Pro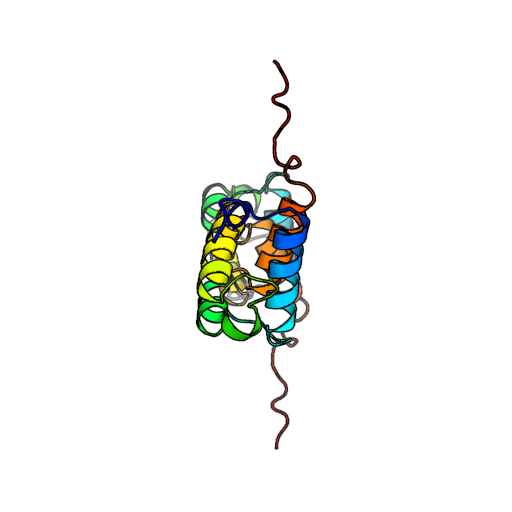tein AF-0000000073159168 (afdb_homodimer)

Organism: Anas platyrhynchos (NCBI:txid8839)

Solvent-accessible surface area (backbone atoms only — not comparable to full-atom values): 11157 Å² total; per-residue (Å²): 140,71,94,77,68,84,66,72,43,67,67,52,49,45,49,43,45,51,35,44,53,70,67,47,65,94,76,60,79,45,43,27,70,60,46,57,69,69,45,57,36,72,74,31,31,50,96,95,42,47,24,69,52,49,51,52,50,45,55,55,46,48,66,76,34,78,78,55,40,24,45,64,56,44,38,54,51,31,46,49,38,64,74,37,64,64,64,77,56,70,74,72,70,76,126,139,70,93,79,69,82,66,72,44,65,66,52,49,46,48,43,43,51,34,44,53,70,66,46,64,93,76,59,78,46,44,28,72,57,44,57,70,68,45,58,35,72,73,32,31,50,98,93,43,46,24,68,53,48,52,52,50,45,54,54,46,48,67,76,34,79,78,54,40,22,44,63,56,45,39,54,51,30,45,48,37,66,75,37,64,62,64,77,57,70,75,72,70,75,125

Structure (mmCIF, N/CA/C/O backbone):
data_AF-0000000073159168-model_v1
#
loop_
_entity.id
_entity.type
_entity.pdbx_description
1 polymer 'Nucleolar transcription factor 1'
#
loop_
_atom_site.group_PDB
_atom_site.id
_atom_site.type_symbol
_atom_site.label_atom_id
_atom_site.label_alt_id
_atom_site.label_comp_id
_atom_site.label_asym_id
_atom_site.label_entity_id
_atom_site.label_seq_id
_atom_site.pdbx_PDB_ins_code
_atom_site.Cartn_x
_atom_site.Cartn_y
_atom_site.Cartn_z
_atom_site.occupancy
_atom_site.B_iso_or_equiv
_atom_site.auth_seq_id
_atom_site.auth_comp_id
_atom_site.auth_asym_id
_atom_site.auth_atom_id
_atom_site.pdbx_PDB_model_num
ATOM 1 N N . ILE A 1 1 ? -4.707 -34.844 -21.938 1 34.5 1 ILE A N 1
ATOM 2 C CA . ILE A 1 1 ? -4.016 -33.75 -21.234 1 34.5 1 ILE A CA 1
ATOM 3 C C . ILE A 1 1 ? -5.035 -32.844 -20.547 1 34.5 1 ILE A C 1
ATOM 5 O O . ILE A 1 1 ? -5.809 -32.156 -21.203 1 34.5 1 ILE A O 1
ATOM 9 N N . SER A 1 2 ? -5.977 -33.469 -19.641 1 33.84 2 SER A N 1
ATOM 10 C CA . SER A 1 2 ? -7.312 -33.469 -19.062 1 33.84 2 SER A CA 1
ATOM 11 C C . SER A 1 2 ? -7.723 -32.094 -18.578 1 33.84 2 SER A C 1
ATOM 13 O O . SER A 1 2 ? -6.871 -31.219 -18.344 1 33.84 2 SER A O 1
ATOM 15 N N . ARG A 1 3 ? -8.914 -31.625 -18.547 1 37.31 3 ARG A N 1
ATOM 16 C CA . ARG A 1 3 ? -9.883 -30.594 -18.203 1 37.31 3 ARG A CA 1
ATOM 17 C C . ARG A 1 3 ? -9.617 -30.031 -16.812 1 37.31 3 ARG A C 1
ATOM 19 O O . ARG A 1 3 ? -10.469 -29.344 -16.234 1 37.31 3 ARG A O 1
ATOM 26 N N . CYS A 1 4 ? -8.828 -30.844 -15.977 1 40.66 4 CYS A N 1
ATOM 27 C CA . CYS A 1 4 ? -8.547 -30.812 -14.547 1 40.66 4 CYS A CA 1
ATOM 28 C C . CYS A 1 4 ? -7.949 -29.469 -14.133 1 40.66 4 CYS A C 1
ATOM 30 O O . CYS A 1 4 ? -7.59 -29.281 -12.969 1 40.66 4 CYS A O 1
ATOM 32 N N . ALA A 1 5 ? -7.078 -28.969 -14.953 1 45.91 5 ALA A N 1
ATOM 33 C CA . ALA A 1 5 ? -5.992 -28 -14.852 1 45.91 5 ALA A CA 1
ATOM 34 C C . ALA A 1 5 ? -6.445 -26.734 -14.109 1 45.91 5 ALA A C 1
ATOM 36 O O . ALA A 1 5 ? -5.703 -26.188 -13.289 1 45.91 5 ALA A O 1
ATOM 37 N N . ASP A 1 6 ? -7.41 -25.891 -14.859 1 54.41 6 ASP A N 1
ATOM 38 C CA . ASP A 1 6 ? -7.492 -24.438 -14.891 1 54.41 6 ASP A CA 1
ATOM 39 C C . ASP A 1 6 ? -7.922 -23.875 -13.539 1 54.41 6 ASP A C 1
ATOM 41 O O . ASP A 1 6 ? -8.078 -22.672 -13.375 1 54.41 6 ASP A O 1
ATOM 45 N N . ARG A 1 7 ? -8.625 -24.812 -12.789 1 69.44 7 ARG A N 1
ATOM 46 C CA . ARG A 1 7 ? -9.242 -24.172 -11.625 1 69.44 7 ARG A CA 1
ATOM 47 C C . ARG A 1 7 ? -8.25 -24.062 -10.477 1 69.44 7 ARG A C 1
ATOM 49 O O . ARG A 1 7 ? -7.875 -25.062 -9.867 1 69.44 7 ARG A O 1
ATOM 56 N N . TRP A 1 8 ? -7.598 -23.109 -10.469 1 88.38 8 TRP A N 1
ATOM 57 C CA . TRP A 1 8 ? -6.793 -22.797 -9.297 1 88.38 8 TRP A CA 1
ATOM 58 C C . TRP A 1 8 ? -7.586 -23.047 -8.016 1 88.38 8 TRP A C 1
ATOM 60 O O . TRP A 1 8 ? -8.68 -22.5 -7.848 1 88.38 8 TRP A O 1
ATOM 70 N N . SER A 1 9 ? -7.188 -24.203 -7.258 1 91.25 9 SER A N 1
ATOM 71 C CA . SER A 1 9 ? -7.805 -24.391 -5.953 1 91.25 9 SER A CA 1
ATOM 72 C C . SER A 1 9 ? -7.285 -23.375 -4.941 1 91.25 9 SER A C 1
ATOM 74 O O . SER A 1 9 ? -6.262 -22.734 -5.176 1 91.25 9 SER A O 1
ATOM 76 N N . GLN A 1 10 ? -8 -23.297 -3.893 1 92.75 10 GLN A N 1
ATOM 77 C CA . GLN A 1 10 ? -7.562 -22.391 -2.834 1 92.75 10 GLN A CA 1
ATOM 78 C C . GLN A 1 10 ? -6.133 -22.703 -2.4 1 92.75 10 GLN A C 1
ATOM 80 O O . GLN A 1 10 ? -5.332 -21.7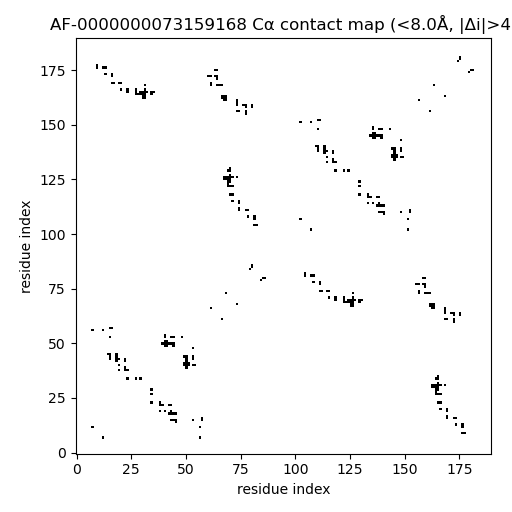97 -2.189 1 92.75 10 GLN A O 1
ATOM 85 N N . GLU A 1 11 ? -5.895 -23.984 -2.281 1 93.81 11 GLU A N 1
ATOM 86 C CA . GLU A 1 11 ? -4.562 -24.438 -1.879 1 93.81 11 GLU A CA 1
ATOM 87 C C . GLU A 1 11 ? -3.518 -24.062 -2.93 1 93.81 11 GLU A C 1
ATOM 89 O O . GLU A 1 11 ? -2.408 -23.656 -2.59 1 93.81 11 GLU A O 1
ATOM 94 N N . ASP A 1 12 ? -3.93 -24.188 -4.168 1 94.88 12 ASP A N 1
ATOM 95 C CA . ASP A 1 12 ? -3.01 -23.875 -5.258 1 94.88 12 ASP A CA 1
ATOM 96 C C . ASP A 1 12 ? -2.695 -22.375 -5.301 1 94.88 12 ASP A C 1
ATOM 98 O O . ASP A 1 12 ? -1.546 -21.984 -5.512 1 94.88 12 ASP A O 1
ATOM 102 N N . MET A 1 13 ? -3.785 -21.641 -5.043 1 95.19 13 MET A N 1
ATOM 103 C CA . MET A 1 13 ? -3.621 -20.203 -5.035 1 95.19 13 MET A CA 1
ATOM 104 C C . MET A 1 13 ? -2.691 -19.766 -3.908 1 95.19 13 MET A C 1
ATOM 106 O O . MET A 1 13 ? -1.817 -18.906 -4.113 1 95.19 13 MET A O 1
ATOM 110 N N . LEU A 1 14 ? -2.881 -20.375 -2.779 1 95.44 14 LEU A N 1
ATOM 111 C CA . LEU A 1 14 ? -2.047 -20.047 -1.627 1 95.44 14 LEU A CA 1
ATOM 112 C C . LEU A 1 14 ? -0.602 -20.469 -1.865 1 95.44 14 LEU A C 1
ATOM 114 O O . LEU A 1 14 ? 0.331 -19.766 -1.484 1 95.44 14 LEU A O 1
ATOM 118 N N . THR A 1 15 ? -0.481 -21.609 -2.492 1 95.94 15 THR A N 1
ATOM 119 C CA . THR A 1 15 ? 0.849 -22.125 -2.801 1 95.94 15 THR A CA 1
ATOM 120 C C . THR A 1 15 ? 1.58 -21.188 -3.76 1 95.94 15 THR A C 1
ATOM 122 O O . THR A 1 15 ? 2.773 -20.938 -3.594 1 95.94 15 THR A O 1
ATOM 125 N N . LEU A 1 16 ? 0.839 -20.672 -4.711 1 96.19 16 LEU A N 1
ATOM 126 C CA . LEU A 1 16 ? 1.396 -19.719 -5.672 1 96.19 16 LEU A CA 1
ATOM 127 C C . LEU A 1 16 ? 1.932 -18.484 -4.957 1 96.19 16 LEU A C 1
ATOM 129 O O . LEU A 1 16 ? 3.082 -18.094 -5.168 1 96.19 16 LEU A O 1
ATOM 133 N N . LEU A 1 17 ? 1.11 -17.922 -4.078 1 96.44 17 LEU A N 1
ATOM 134 C CA . LEU A 1 17 ? 1.472 -16.734 -3.326 1 96.44 17 LEU A CA 1
ATOM 135 C C . LEU A 1 17 ? 2.686 -16.984 -2.441 1 96.44 17 LEU A C 1
ATOM 137 O O . LEU A 1 17 ? 3.588 -16.156 -2.355 1 96.44 17 LEU A O 1
ATOM 141 N N . GLU A 1 18 ? 2.639 -18.141 -1.839 1 95.56 18 GLU A N 1
ATOM 142 C CA . GLU A 1 18 ? 3.75 -18.516 -0.972 1 95.56 18 GLU A CA 1
ATOM 143 C C . GLU A 1 18 ? 5.043 -18.656 -1.766 1 95.56 18 GLU A C 1
ATOM 145 O O . GLU A 1 18 ? 6.102 -18.203 -1.327 1 95.56 18 GLU A O 1
ATOM 150 N N . CYS A 1 19 ? 4.973 -19.25 -2.902 1 95.5 19 CYS A N 1
ATOM 151 C CA . CYS A 1 19 ? 6.133 -19.438 -3.766 1 95.5 19 CYS A CA 1
ATOM 152 C C . CYS A 1 19 ? 6.68 -18.094 -4.238 1 95.5 19 CYS A C 1
ATOM 154 O O . CYS A 1 19 ? 7.895 -17.891 -4.258 1 95.5 19 CYS A O 1
ATOM 156 N N . MET A 1 20 ? 5.777 -17.203 -4.605 1 95.75 20 MET A N 1
ATOM 157 C CA . MET A 1 20 ? 6.184 -15.875 -5.051 1 95.75 20 MET A CA 1
ATOM 158 C C . MET A 1 20 ? 6.926 -15.141 -3.943 1 95.75 20 MET A C 1
ATOM 160 O O . MET A 1 20 ? 7.988 -14.562 -4.184 1 95.75 20 MET A O 1
ATOM 164 N N . LYS A 1 21 ? 6.309 -15.211 -2.725 1 93.75 21 LYS A N 1
ATOM 165 C CA . LYS A 1 21 ? 6.895 -14.539 -1.566 1 93.75 21 LYS A CA 1
ATOM 166 C C . LYS A 1 21 ? 8.281 -15.094 -1.255 1 93.75 21 LYS A C 1
ATOM 168 O O . LYS A 1 21 ? 9.164 -14.352 -0.817 1 93.75 21 LYS A O 1
ATOM 173 N N . ASN A 1 22 ? 8.422 -16.344 -1.499 1 93.69 22 ASN A N 1
ATOM 174 C CA . ASN A 1 22 ? 9.688 -17 -1.211 1 93.69 22 ASN A CA 1
ATOM 175 C C . ASN A 1 22 ? 10.766 -16.609 -2.221 1 93.69 22 ASN A C 1
ATOM 177 O O . ASN A 1 22 ? 11.961 -16.734 -1.941 1 93.69 22 ASN A O 1
ATOM 181 N N . ASN A 1 23 ? 10.336 -16.156 -3.406 1 93.38 23 ASN A N 1
ATOM 182 C CA . ASN A 1 23 ? 11.266 -15.773 -4.469 1 93.38 23 ASN A CA 1
ATOM 183 C C . ASN A 1 23 ? 11.531 -14.273 -4.477 1 93.38 23 ASN A C 1
ATOM 185 O O . ASN A 1 23 ? 12.289 -13.773 -5.316 1 93.38 23 ASN A O 1
ATOM 189 N N . LEU A 1 24 ? 10.789 -13.523 -3.611 1 91.75 24 LEU A N 1
ATOM 190 C CA . LEU A 1 24 ? 10.992 -12.086 -3.484 1 91.75 24 LEU A CA 1
ATOM 191 C C . LEU A 1 24 ? 12.125 -11.781 -2.516 1 91.75 24 LEU A C 1
ATOM 193 O O . LEU A 1 24 ? 12.32 -12.5 -1.53 1 91.75 24 LEU A O 1
ATOM 197 N N . PRO A 1 25 ? 12.953 -10.773 -2.898 1 88.19 25 PRO A N 1
ATOM 198 C CA . PRO A 1 25 ? 14.016 -10.352 -1.979 1 88.19 25 PRO A CA 1
ATOM 199 C C . PRO A 1 25 ? 13.469 -9.781 -0.671 1 88.19 25 PRO A C 1
ATOM 201 O O . PRO A 1 25 ? 12.328 -9.328 -0.62 1 88.19 25 PRO A O 1
ATOM 204 N N . SER A 1 26 ? 14.055 -9.906 0.417 1 84.25 26 SER A N 1
ATOM 205 C CA . SER A 1 26 ? 13.641 -9.43 1.732 1 84.25 26 SER A CA 1
ATOM 206 C C . SER A 1 26 ? 13.375 -7.926 1.717 1 84.25 26 SER A C 1
ATOM 208 O O . SER A 1 26 ? 12.586 -7.422 2.516 1 84.25 26 SER A O 1
ATOM 210 N N . ASN A 1 27 ? 14.07 -7.34 0.823 1 84.38 27 ASN A N 1
ATOM 211 C CA . ASN A 1 27 ? 13.906 -5.891 0.764 1 84.38 27 ASN A CA 1
ATOM 212 C C . ASN A 1 27 ? 13.117 -5.465 -0.473 1 84.38 27 ASN A C 1
ATOM 214 O O . ASN A 1 27 ? 13.641 -4.738 -1.323 1 84.38 27 ASN A O 1
ATOM 218 N N . ASP A 1 28 ? 11.93 -6.035 -0.361 1 82.75 28 ASP A N 1
ATOM 219 C CA . ASP A 1 28 ? 11.086 -5.633 -1.479 1 82.75 28 ASP A CA 1
ATOM 220 C C . ASP A 1 28 ? 10.578 -4.203 -1.298 1 82.75 28 ASP A C 1
ATOM 222 O O . ASP A 1 28 ? 9.586 -3.977 -0.602 1 82.75 28 ASP A O 1
ATOM 226 N N . GLY A 1 29 ? 11.398 -3.27 -1.593 1 85.5 29 GLY A N 1
ATOM 227 C CA . GLY A 1 29 ? 11.016 -1.871 -1.47 1 85.5 29 GLY A CA 1
ATOM 228 C C . GLY A 1 29 ? 10.508 -1.274 -2.768 1 85.5 29 GLY A C 1
ATOM 229 O O . GLY A 1 29 ? 10.242 -0.072 -2.846 1 85.5 29 GLY A O 1
ATOM 230 N N . SER A 1 30 ? 10.391 -2.16 -3.746 1 92.06 30 SER A N 1
ATOM 231 C CA . SER A 1 30 ? 9.945 -1.651 -5.039 1 92.06 30 SER A CA 1
ATOM 232 C C . SER A 1 30 ? 8.453 -1.893 -5.242 1 92.06 30 SER A C 1
ATOM 234 O O . SER A 1 30 ? 7.812 -2.586 -4.449 1 92.06 30 SER A O 1
ATOM 236 N N . LYS A 1 31 ? 7.906 -1.231 -6.23 1 94.44 31 LYS A N 1
ATOM 237 C CA . LYS A 1 31 ? 6.496 -1.37 -6.582 1 94.44 31 LYS A CA 1
ATOM 238 C C . LYS A 1 31 ? 6.18 -2.793 -7.031 1 94.44 31 LYS A C 1
ATOM 240 O O . LYS A 1 31 ? 6.992 -3.434 -7.699 1 94.44 31 LYS A O 1
ATOM 245 N N . PHE A 1 32 ? 5.062 -3.234 -6.738 1 94.56 32 PHE A N 1
ATOM 246 C CA . PHE A 1 32 ? 4.652 -4.594 -7.078 1 94.56 32 PHE A CA 1
ATOM 247 C C . PHE A 1 32 ? 4.848 -4.859 -8.57 1 94.56 32 PHE A C 1
ATOM 249 O O . PHE A 1 32 ? 5.238 -5.961 -8.961 1 94.56 32 PHE A O 1
ATOM 256 N N . LYS A 1 33 ? 4.551 -3.814 -9.398 1 94 33 LYS A N 1
ATOM 257 C CA . LYS A 1 33 ? 4.684 -3.961 -10.844 1 94 33 LYS A CA 1
ATOM 258 C C . LYS A 1 33 ? 6.133 -4.227 -11.242 1 94 33 LYS A C 1
ATOM 260 O O . LYS A 1 33 ? 6.41 -5.098 -12.07 1 94 33 LYS A O 1
ATOM 265 N N . THR A 1 34 ? 7.004 -3.439 -10.594 1 94.31 34 THR A N 1
ATOM 266 C CA . THR A 1 34 ? 8.43 -3.58 -10.875 1 94.31 34 THR A CA 1
ATOM 267 C C . THR A 1 34 ? 8.945 -4.934 -10.391 1 94.31 34 THR A C 1
ATOM 269 O O . THR A 1 34 ? 9.68 -5.613 -11.102 1 94.31 34 THR A O 1
ATOM 272 N N . THR A 1 35 ? 8.586 -5.234 -9.188 1 94.31 35 THR A N 1
ATOM 273 C CA . THR A 1 35 ? 9.008 -6.492 -8.586 1 94.31 35 THR A CA 1
ATOM 274 C C . THR A 1 35 ? 8.461 -7.68 -9.375 1 94.31 35 THR A C 1
ATOM 276 O O . THR A 1 35 ? 9.156 -8.672 -9.57 1 94.31 35 THR A O 1
ATOM 279 N N . GLU A 1 36 ? 7.234 -7.594 -9.789 1 92.75 36 GLU A N 1
ATOM 280 C CA . GLU A 1 36 ? 6.586 -8.625 -10.594 1 92.75 36 GLU A CA 1
ATOM 281 C C . GLU A 1 36 ? 7.352 -8.883 -11.883 1 92.75 36 GLU A C 1
ATOM 283 O O . GLU A 1 36 ? 7.461 -10.031 -12.328 1 92.75 36 GLU A O 1
ATOM 288 N N . SER A 1 37 ? 7.906 -7.777 -12.43 1 92.44 37 SER A N 1
ATOM 289 C CA . SER A 1 37 ? 8.656 -7.891 -13.672 1 92.44 37 SER A CA 1
ATOM 290 C C . SER A 1 37 ? 10 -8.578 -13.445 1 92.44 37 SER A C 1
AT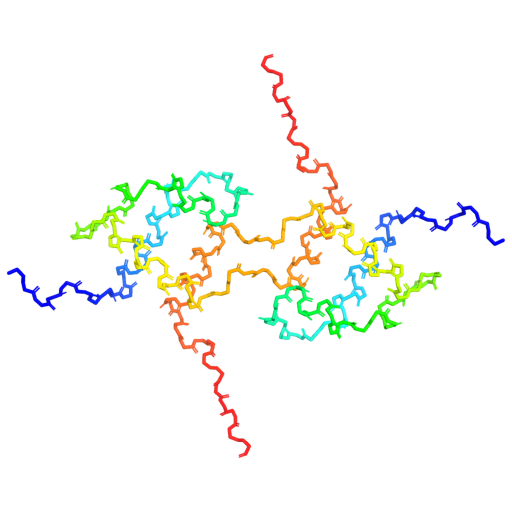OM 292 O O . SER A 1 37 ? 10.531 -9.227 -14.344 1 92.44 37 SER A O 1
ATOM 294 N N . HIS A 1 38 ? 10.516 -8.438 -12.344 1 92.06 38 HIS A N 1
ATOM 295 C CA . HIS A 1 38 ? 11.805 -9.008 -11.992 1 92.06 38 HIS A CA 1
ATOM 296 C C . HIS A 1 38 ? 11.648 -10.375 -11.328 1 92.06 38 HIS A C 1
ATOM 298 O O . HIS A 1 38 ? 12.633 -11.094 -11.125 1 92.06 38 HIS A O 1
ATOM 304 N N . LEU A 1 39 ? 10.406 -10.664 -11.008 1 92.69 39 LEU A N 1
ATOM 305 C CA . LEU A 1 39 ? 10.125 -11.93 -10.344 1 92.69 39 LEU A CA 1
ATOM 306 C C . LEU A 1 39 ? 10.398 -13.102 -11.281 1 92.69 39 LEU A C 1
ATOM 308 O O . LEU A 1 39 ? 10.07 -13.047 -12.469 1 92.69 39 LEU A O 1
ATOM 312 N N . ASP A 1 40 ? 11.172 -14.102 -10.789 1 94.69 40 ASP A N 1
ATOM 313 C CA . ASP A 1 40 ? 11.445 -15.305 -11.578 1 94.69 40 ASP A CA 1
ATOM 314 C C . ASP A 1 40 ? 10.258 -16.266 -11.539 1 94.69 40 ASP A C 1
ATOM 316 O O . ASP A 1 40 ? 10.18 -17.125 -10.664 1 94.69 40 ASP A O 1
ATOM 320 N N . TRP A 1 41 ? 9.43 -16.203 -12.531 1 95.44 41 TRP A N 1
ATOM 321 C CA . TRP A 1 41 ? 8.219 -17 -12.578 1 95.44 41 TRP A CA 1
ATOM 322 C C . TRP A 1 41 ? 8.555 -18.484 -12.789 1 95.44 41 TRP A C 1
ATOM 324 O O . TRP A 1 41 ? 7.773 -19.359 -12.414 1 95.44 41 TRP A O 1
ATOM 334 N N . GLU A 1 42 ? 9.641 -18.766 -13.391 1 95.25 42 GLU A N 1
ATOM 335 C CA . GLU A 1 42 ? 10.086 -20.141 -13.539 1 95.25 42 GLU A CA 1
ATOM 336 C C . GLU A 1 42 ? 10.352 -20.797 -12.188 1 95.25 42 GLU A C 1
ATOM 338 O O . GLU A 1 42 ? 10.094 -21.984 -12 1 95.25 42 GLU A O 1
ATOM 343 N N . LYS A 1 43 ? 10.812 -19.922 -11.203 1 95.69 43 LYS A N 1
ATOM 344 C CA . LYS A 1 43 ? 11.086 -20.391 -9.852 1 95.69 43 LYS A CA 1
ATOM 345 C C . LYS A 1 43 ? 9.805 -20.484 -9.031 1 95.69 43 LYS A C 1
ATOM 347 O O . LYS A 1 43 ? 9.711 -21.297 -8.102 1 95.69 43 LYS A O 1
ATOM 352 N N . VAL A 1 44 ? 8.898 -19.609 -9.461 1 95.5 44 VAL A N 1
ATOM 353 C CA . VAL A 1 44 ? 7.633 -19.562 -8.742 1 95.5 44 VAL A CA 1
ATOM 354 C C . VAL A 1 44 ? 6.719 -20.688 -9.219 1 95.5 44 VAL A C 1
ATOM 356 O O . VAL A 1 44 ? 5.812 -21.109 -8.5 1 95.5 44 VAL A O 1
ATOM 359 N N . ALA A 1 45 ? 7.062 -21.203 -10.43 1 94.31 45 ALA A N 1
ATOM 360 C CA . ALA A 1 45 ? 6.266 -22.297 -10.992 1 94.31 45 ALA A CA 1
ATOM 361 C C . ALA A 1 45 ? 6.27 -23.5 -10.07 1 94.31 45 ALA A C 1
ATOM 363 O O . ALA A 1 45 ? 7.312 -23.875 -9.531 1 94.31 45 ALA A O 1
ATOM 364 N N . PHE A 1 46 ? 5.133 -23.969 -9.75 1 93.25 46 PHE A N 1
ATOM 365 C CA . PHE A 1 46 ? 5 -25.125 -8.875 1 93.25 46 PHE A CA 1
ATOM 366 C C . PHE A 1 46 ? 3.967 -26.094 -9.422 1 93.25 46 PHE A C 1
ATOM 368 O O . PHE A 1 46 ? 3.082 -25.703 -10.188 1 93.25 46 PHE A O 1
ATOM 375 N N . LYS A 1 47 ? 4.102 -27.438 -8.977 1 90.5 47 LYS A N 1
ATOM 376 C CA . LYS A 1 47 ? 3.18 -28.484 -9.406 1 90.5 47 LYS A CA 1
ATOM 377 C C . LYS A 1 47 ? 3.207 -28.656 -10.922 1 90.5 47 LYS A C 1
ATOM 379 O O . LYS A 1 47 ? 4.273 -28.859 -11.508 1 90.5 47 LYS A O 1
ATOM 384 N N . ASP A 1 48 ? 1.953 -28.453 -11.602 1 89.75 48 ASP A N 1
ATOM 385 C CA . ASP A 1 48 ? 1.849 -28.562 -13.055 1 89.75 48 ASP A CA 1
ATOM 386 C C . ASP A 1 48 ? 1.616 -27.188 -13.688 1 89.75 48 ASP A C 1
ATOM 388 O O . ASP A 1 48 ? 1.239 -27.094 -14.859 1 89.75 48 ASP A O 1
ATOM 392 N N . PHE A 1 49 ? 1.913 -26.203 -12.844 1 92.31 49 PHE A N 1
ATOM 393 C CA . PHE A 1 49 ? 1.681 -24.844 -13.344 1 92.31 49 PHE A CA 1
ATOM 394 C C . PHE A 1 49 ? 2.982 -24.219 -13.828 1 92.31 49 PHE A C 1
ATOM 396 O O . PHE A 1 49 ? 4.008 -24.312 -13.148 1 92.31 49 PHE A O 1
ATOM 403 N N . SER A 1 50 ? 2.979 -23.625 -15.086 1 93.19 50 SER A N 1
ATOM 404 C CA . SER A 1 50 ? 4.152 -22.953 -15.633 1 93.19 50 SER A CA 1
ATOM 405 C C . SER A 1 50 ? 4.277 -21.531 -15.086 1 93.19 50 SER A C 1
ATOM 407 O O . SER A 1 50 ? 3.342 -21.016 -14.477 1 93.19 50 SER A O 1
ATOM 409 N N . GLY A 1 51 ? 5.402 -21 -15.273 1 94.5 51 GLY A N 1
ATOM 410 C CA . GLY A 1 51 ? 5.625 -19.625 -14.82 1 94.5 51 GLY A CA 1
ATOM 411 C C . GLY A 1 51 ? 4.629 -18.641 -15.398 1 94.5 51 GLY A C 1
ATOM 412 O O . GLY A 1 51 ? 4.156 -17.75 -14.703 1 94.5 51 GLY A O 1
ATOM 413 N N . GLU A 1 52 ? 4.34 -18.891 -16.641 1 94.75 52 GLU A N 1
ATOM 414 C CA . GLU A 1 52 ? 3.387 -18.016 -17.312 1 94.75 52 GLU A CA 1
ATOM 415 C C . GLU A 1 52 ? 2.002 -18.125 -16.672 1 94.75 52 GLU A C 1
ATOM 417 O O . GLU A 1 52 ? 1.33 -17.109 -16.469 1 94.75 52 GLU A O 1
ATOM 422 N N . MET A 1 53 ? 1.639 -19.234 -16.297 1 93.62 53 MET A N 1
ATOM 423 C CA . MET A 1 53 ? 0.335 -19.469 -15.68 1 93.62 53 MET A CA 1
ATOM 424 C C . MET A 1 53 ? 0.263 -18.859 -14.289 1 93.62 53 MET A C 1
ATOM 426 O O . MET A 1 53 ? -0.755 -18.281 -13.914 1 93.62 53 MET A O 1
ATOM 430 N N . CYS A 1 54 ? 1.385 -19.047 -13.617 1 95.12 54 CYS A N 1
ATOM 431 C CA . CYS A 1 54 ? 1.457 -18.469 -12.281 1 95.12 54 CYS A CA 1
ATOM 432 C C . CYS A 1 54 ? 1.342 -16.953 -12.336 1 95.12 54 CYS A C 1
ATOM 434 O O . CYS A 1 54 ? 0.634 -16.344 -11.531 1 95.12 54 CYS A O 1
ATOM 436 N N . LYS A 1 55 ? 2.004 -16.422 -13.32 1 95 55 LYS A N 1
ATOM 437 C CA . LYS A 1 55 ? 1.949 -14.977 -13.523 1 95 55 LYS A CA 1
ATOM 438 C C . LYS A 1 55 ? 0.523 -14.516 -13.812 1 95 55 LYS A C 1
ATOM 440 O O . LYS A 1 55 ? 0.058 -13.523 -13.242 1 95 55 LYS A O 1
ATOM 445 N N . MET A 1 56 ? -0.147 -15.172 -14.648 1 94.5 56 MET A N 1
ATOM 446 C CA . MET A 1 56 ? -1.517 -14.828 -15.016 1 94.5 56 MET A CA 1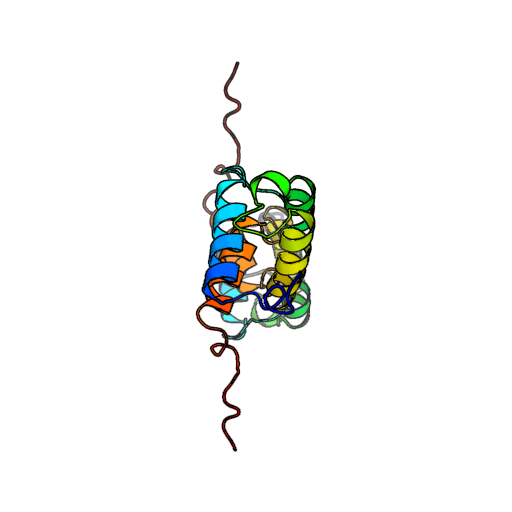
ATOM 447 C C . MET A 1 56 ? -2.457 -14.969 -13.828 1 94.5 56 MET A C 1
ATOM 449 O O . MET A 1 56 ? -3.32 -14.117 -13.609 1 94.5 56 MET A O 1
ATOM 453 N N . LYS A 1 57 ? -2.227 -16.031 -13.117 1 94.44 57 LYS A N 1
ATOM 454 C CA . LYS A 1 57 ? -3.08 -16.266 -11.953 1 94.44 57 LYS A CA 1
ATOM 455 C C . LYS A 1 57 ? -2.877 -15.18 -10.898 1 94.44 57 LYS A C 1
ATOM 457 O O . LYS A 1 57 ? -3.84 -14.719 -10.281 1 94.44 57 LYS A O 1
ATOM 462 N N . TRP A 1 58 ? -1.647 -14.805 -10.789 1 95.19 58 TRP A N 1
ATOM 463 C CA . TRP A 1 58 ? -1.319 -13.742 -9.852 1 95.19 58 TRP A CA 1
ATOM 464 C C . TRP A 1 58 ? -1.999 -12.43 -10.25 1 95.19 58 TRP A C 1
ATOM 466 O O . TRP A 1 58 ? -2.588 -11.75 -9.406 1 95.19 58 TRP A O 1
ATOM 476 N N . MET A 1 59 ? -1.943 -12.125 -11.492 1 94.69 59 MET A N 1
ATOM 477 C CA . MET A 1 59 ? -2.578 -10.906 -11.992 1 94.69 59 MET A CA 1
ATOM 478 C C . MET A 1 59 ? -4.074 -10.914 -11.695 1 94.69 59 MET A C 1
ATOM 480 O O . MET A 1 59 ? -4.641 -9.883 -11.328 1 94.69 59 MET A O 1
ATOM 484 N N . GLU A 1 60 ? -4.625 -12.07 -11.773 1 94.25 60 GLU A N 1
ATOM 485 C CA . GLU A 1 60 ? -6.051 -12.211 -11.492 1 94.25 60 GLU A CA 1
ATOM 486 C C . GLU A 1 60 ? -6.344 -12.016 -10.008 1 94.25 60 GLU A C 1
ATOM 488 O O . GLU A 1 60 ? -7.277 -11.297 -9.641 1 94.25 60 GLU A O 1
ATOM 493 N N . ILE A 1 61 ? -5.559 -12.633 -9.234 1 93.88 61 ILE A N 1
ATOM 494 C CA . ILE A 1 61 ? -5.754 -12.555 -7.793 1 93.88 61 ILE A CA 1
ATOM 495 C C . ILE A 1 61 ? -5.469 -11.141 -7.309 1 93.88 61 ILE A C 1
ATOM 497 O O . ILE A 1 61 ? -6.184 -10.609 -6.457 1 93.88 61 ILE A O 1
ATOM 501 N N . SER A 1 62 ? -4.391 -10.578 -7.875 1 93.62 62 SER A N 1
ATOM 502 C CA . SER A 1 62 ? -3.977 -9.227 -7.5 1 93.62 62 SER A CA 1
ATOM 503 C C . SER A 1 62 ? -5.035 -8.195 -7.875 1 93.62 62 SER A C 1
ATOM 505 O O . SER A 1 62 ? -5.117 -7.129 -7.262 1 93.62 62 SER A O 1
ATOM 507 N N . ASN A 1 63 ? -5.863 -8.531 -8.867 1 91.75 63 ASN A N 1
ATOM 508 C CA . ASN A 1 63 ? -6.93 -7.629 -9.289 1 91.75 63 ASN A CA 1
ATOM 509 C C . ASN A 1 63 ? -8.07 -7.59 -8.281 1 91.75 63 ASN A C 1
ATOM 511 O O . ASN A 1 63 ? -8.844 -6.637 -8.25 1 91.75 63 ASN A O 1
ATOM 515 N N . GLU A 1 64 ? -8.156 -8.664 -7.516 1 91.44 64 GLU A N 1
ATOM 516 C CA . GLU A 1 64 ? -9.203 -8.758 -6.508 1 91.44 64 GLU A CA 1
ATOM 517 C C . GLU A 1 64 ? -8.82 -7.996 -5.242 1 91.44 64 GLU A C 1
ATOM 519 O O . GLU A 1 64 ? -9.688 -7.633 -4.441 1 91.44 64 GLU A O 1
ATOM 524 N N . VAL A 1 65 ? -7.562 -7.758 -5.09 1 92.62 65 VAL A N 1
ATOM 525 C CA . VAL A 1 65 ? -7.059 -7.016 -3.936 1 92.62 65 VAL A CA 1
ATOM 526 C C . VAL A 1 65 ? -6.602 -5.625 -4.375 1 92.62 65 VAL A C 1
ATOM 528 O O . VAL A 1 65 ? -6.426 -5.371 -5.566 1 92.62 65 VAL A O 1
ATOM 531 N N . ARG A 1 66 ? -6.652 -4.707 -3.436 1 92.19 66 ARG A N 1
ATOM 532 C CA . ARG A 1 66 ? -6.297 -3.332 -3.779 1 92.19 66 ARG A CA 1
ATOM 533 C C . ARG A 1 66 ? -4.797 -3.195 -4.016 1 92.19 66 ARG A C 1
ATOM 535 O O . ARG A 1 66 ? -3.992 -3.658 -3.207 1 92.19 66 ARG A O 1
ATOM 542 N N . LYS A 1 67 ? -4.355 -2.596 -5.129 1 94.19 67 LYS A N 1
ATOM 543 C CA . LYS A 1 67 ? -2.965 -2.402 -5.527 1 94.19 67 LYS A CA 1
ATOM 544 C C . LYS A 1 67 ? -2.486 -0.995 -5.18 1 94.19 67 LYS A C 1
ATOM 546 O O . LYS A 1 67 ? -1.597 -0.456 -5.844 1 94.19 67 LYS A O 1
ATOM 551 N N . PHE A 1 68 ? -3.17 -0.28 -4.336 1 93.5 68 PHE A N 1
ATOM 552 C CA . PHE A 1 68 ? -2.811 1.047 -3.85 1 93.5 68 PHE A CA 1
ATOM 553 C C . PHE A 1 68 ? -2.938 1.119 -2.334 1 93.5 68 PHE A C 1
ATOM 555 O O . PHE A 1 68 ? -3.543 0.243 -1.714 1 93.5 68 PHE A O 1
ATOM 562 N N . ARG A 1 69 ? -2.293 2.018 -1.858 1 94.12 69 ARG A N 1
ATOM 563 C CA . ARG A 1 69 ? -2.387 2.232 -0.418 1 94.12 69 ARG A CA 1
ATOM 564 C C . ARG A 1 69 ? -3.488 3.232 -0.083 1 94.12 69 ARG A C 1
ATOM 566 O O . ARG A 1 69 ? -3.82 4.094 -0.898 1 94.12 69 ARG A O 1
ATOM 573 N N . THR A 1 70 ? -4.156 3.016 1.022 1 94.56 70 THR A N 1
ATOM 574 C CA . THR A 1 70 ? -5.168 3.957 1.488 1 94.56 70 THR A CA 1
ATOM 575 C C . THR A 1 70 ? -4.52 5.145 2.195 1 94.56 70 THR A C 1
ATOM 577 O O . THR A 1 70 ? -3.355 5.074 2.594 1 94.56 70 THR A O 1
ATOM 580 N N . LEU A 1 71 ? -5.266 6.254 2.256 1 94.56 71 LEU A N 1
ATOM 581 C CA . LEU A 1 71 ? -4.734 7.438 2.928 1 94.56 71 LEU A CA 1
ATOM 582 C C . LEU A 1 71 ? -4.324 7.109 4.359 1 94.56 71 LEU A C 1
ATOM 584 O O . LEU A 1 71 ? -3.281 7.562 4.832 1 94.56 71 LEU A O 1
ATOM 588 N N . THR A 1 72 ? -5.094 6.258 5.031 1 94.69 72 THR A N 1
ATOM 589 C CA . THR A 1 72 ? -4.824 5.844 6.402 1 94.69 72 THR A CA 1
ATOM 590 C C . THR A 1 72 ? -3.488 5.113 6.496 1 94.69 72 THR A C 1
ATOM 592 O O . THR A 1 72 ? -2.697 5.367 7.406 1 94.69 72 THR A O 1
ATOM 595 N N . GLU A 1 73 ? -3.242 4.254 5.594 1 94.44 73 GLU A N 1
ATOM 596 C CA . GLU A 1 73 ? -1.989 3.506 5.559 1 94.44 73 GLU A CA 1
ATOM 597 C C . GLU A 1 73 ? -0.804 4.434 5.301 1 94.44 73 GLU A C 1
ATOM 599 O O . GLU A 1 73 ? 0.258 4.273 5.906 1 94.44 73 GLU A O 1
ATOM 604 N N . LEU A 1 74 ? -1.038 5.312 4.324 1 94.94 74 LEU A N 1
ATOM 605 C CA . LEU A 1 74 ? -0.002 6.285 4.008 1 94.94 74 LEU A CA 1
ATOM 606 C C . LEU A 1 74 ? 0.369 7.105 5.238 1 94.94 74 LEU A C 1
ATOM 608 O O . LEU A 1 74 ? 1.551 7.348 5.496 1 94.94 74 LEU A O 1
ATOM 612 N N . ILE A 1 75 ? -0.641 7.562 5.984 1 95.5 75 ILE A N 1
ATOM 613 C CA . ILE A 1 75 ? -0.442 8.359 7.191 1 95.5 75 ILE A CA 1
ATOM 614 C C . ILE A 1 75 ? 0.375 7.562 8.203 1 95.5 75 ILE A C 1
ATOM 616 O O . ILE A 1 75 ? 1.28 8.102 8.844 1 95.5 75 ILE A O 1
ATOM 620 N N . MET A 1 76 ? 0.073 6.242 8.328 1 93.69 76 MET A N 1
ATOM 621 C CA . MET A 1 76 ? 0.794 5.387 9.266 1 93.69 76 MET A CA 1
ATOM 622 C C . MET A 1 76 ? 2.273 5.309 8.906 1 93.69 76 MET A C 1
ATOM 624 O O . MET A 1 76 ? 3.137 5.406 9.781 1 93.69 76 MET A O 1
ATOM 628 N N . ASP A 1 77 ? 2.539 5.141 7.652 1 94.31 77 ASP A N 1
ATOM 629 C CA . ASP A 1 77 ? 3.918 5.078 7.18 1 94.31 77 ASP A CA 1
ATOM 630 C C . ASP A 1 77 ? 4.617 6.426 7.34 1 94.31 77 ASP A C 1
ATOM 632 O O . ASP A 1 77 ? 5.793 6.48 7.699 1 94.31 77 ASP A O 1
ATOM 636 N N . ALA A 1 78 ? 3.879 7.496 6.984 1 95 78 ALA A N 1
ATOM 637 C CA . ALA A 1 78 ? 4.414 8.844 7.113 1 95 78 ALA A CA 1
ATOM 638 C C . ALA A 1 78 ? 4.773 9.156 8.562 1 95 78 ALA A C 1
ATOM 640 O O . ALA A 1 78 ? 5.828 9.734 8.844 1 95 78 ALA A O 1
ATOM 641 N N . GLU A 1 79 ? 3.887 8.766 9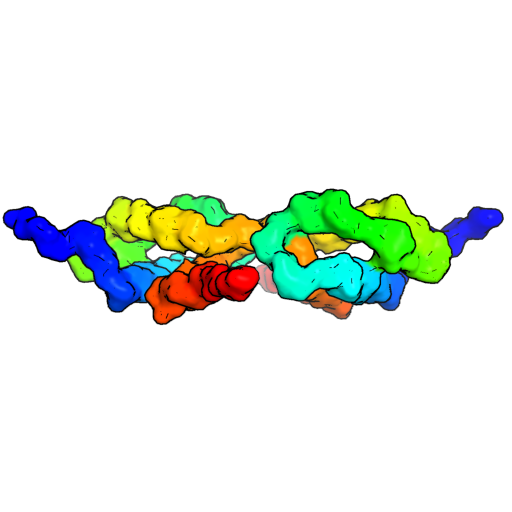.453 1 95.12 79 GLU A N 1
ATOM 642 C CA . GLU A 1 79 ? 4.141 8.953 10.883 1 95.12 79 GLU A CA 1
ATOM 643 C C . GLU A 1 79 ? 5.441 8.281 11.305 1 95.12 79 GLU A C 1
ATOM 645 O O . GLU A 1 79 ? 6.234 8.859 12.047 1 95.12 79 GLU A O 1
ATOM 650 N N . GLU A 1 80 ? 5.57 7.074 10.852 1 93.62 80 GLU A N 1
ATOM 651 C CA . GLU A 1 80 ? 6.785 6.332 11.172 1 93.62 80 GLU A CA 1
ATOM 652 C C . GLU A 1 80 ? 8.023 7.027 10.609 1 93.62 80 GLU A C 1
ATOM 654 O O . GLU A 1 80 ? 9.062 7.094 11.266 1 93.62 80 GLU A O 1
ATOM 659 N N . HIS A 1 81 ? 7.832 7.496 9.438 1 91.94 81 HIS A N 1
ATOM 660 C CA . HIS A 1 81 ? 8.922 8.203 8.781 1 91.94 81 HIS A CA 1
ATOM 661 C C . HIS A 1 81 ? 9.305 9.461 9.555 1 91.94 81 HIS A C 1
ATOM 663 O O . HIS A 1 81 ? 10.492 9.773 9.703 1 91.94 81 HIS A O 1
ATOM 669 N N . VAL A 1 82 ? 8.273 10.242 10 1 93.38 82 VAL A N 1
ATOM 670 C CA . VAL A 1 82 ? 8.492 11.484 10.742 1 93.38 82 VAL A CA 1
ATOM 671 C C . VAL A 1 82 ? 9.125 11.172 12.094 1 93.38 82 VAL A C 1
ATOM 673 O O . VAL A 1 82 ? 10.016 11.898 12.555 1 93.38 82 VAL A O 1
ATOM 676 N N . LYS A 1 83 ? 8.68 10.047 12.656 1 93.38 83 LYS A N 1
ATOM 677 C CA . LYS A 1 83 ? 9.219 9.648 13.953 1 93.38 83 LYS A CA 1
ATOM 678 C C . LYS A 1 83 ? 10.648 9.133 13.82 1 93.38 83 LYS A C 1
ATOM 680 O O . LYS A 1 83 ? 11.469 9.32 14.719 1 93.38 83 LYS A O 1
ATOM 685 N N . ASN A 1 84 ? 10.742 8.453 12.727 1 88.25 84 ASN A N 1
ATOM 686 C CA . ASN A 1 84 ? 12.055 7.871 12.477 1 88.25 84 ASN A CA 1
ATOM 687 C C . ASN A 1 84 ? 12.633 8.336 11.141 1 88.25 84 ASN A C 1
ATOM 689 O O . ASN A 1 84 ? 12.711 7.562 10.188 1 88.25 84 ASN A O 1
ATOM 693 N N . PRO A 1 85 ? 12.805 9.57 11.055 1 75.75 85 PRO A N 1
ATOM 694 C CA . PRO A 1 85 ? 13.312 10.039 9.766 1 75.75 85 PRO A CA 1
ATOM 695 C C . PRO A 1 85 ? 14.594 9.32 9.328 1 75.75 85 PRO A C 1
ATOM 697 O O . PRO A 1 85 ? 14.875 9.219 8.133 1 75.75 85 PRO A O 1
ATOM 700 N N . TYR A 1 86 ? 15.398 8.867 10.148 1 70.19 86 TYR A N 1
ATOM 701 C CA . TYR A 1 86 ? 16.688 8.258 9.828 1 70.19 86 TYR A CA 1
ATOM 702 C C . TYR A 1 86 ? 16.531 6.762 9.57 1 70.19 86 TYR A C 1
ATOM 704 O O . TYR A 1 86 ? 17.5 6.082 9.219 1 70.19 86 TYR A O 1
ATOM 712 N N . LYS A 1 87 ? 15.516 6.273 9.797 1 55.31 87 LYS A N 1
ATOM 713 C CA . LYS A 1 87 ? 15.477 4.836 9.555 1 55.31 87 LYS A CA 1
ATOM 714 C C . LYS A 1 87 ? 15.891 4.508 8.125 1 55.31 87 LYS A C 1
ATOM 716 O O . LYS A 1 87 ? 16.531 3.482 7.875 1 55.31 87 LYS A O 1
ATOM 721 N N . GLY A 1 88 ? 15.266 4.93 7.121 1 48.91 88 GLY A N 1
ATOM 722 C CA . GLY A 1 88 ? 15.68 4.48 5.801 1 48.91 88 GLY A CA 1
ATOM 723 C C . GLY A 1 88 ? 17.078 4.926 5.434 1 48.91 88 GLY A C 1
ATOM 724 O O . GLY A 1 88 ? 17.469 4.863 4.266 1 48.91 88 GLY A O 1
ATOM 725 N N . LYS A 1 89 ? 17.516 5.941 6.137 1 45.94 89 LYS A N 1
ATOM 726 C CA . LYS A 1 89 ? 18.844 6.164 5.59 1 45.94 89 LYS A CA 1
ATOM 727 C C . LYS A 1 89 ? 19.70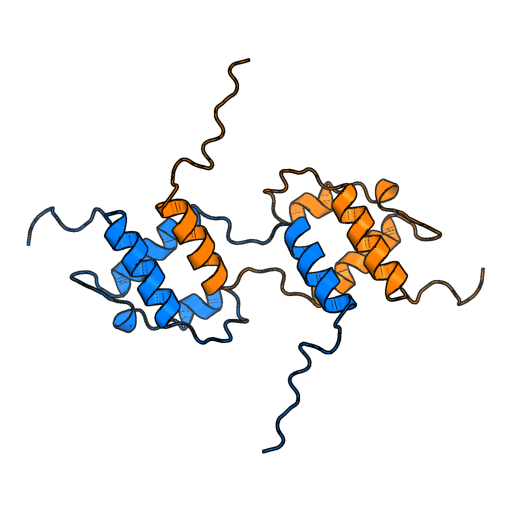3 4.91 5.707 1 45.94 89 LYS A C 1
ATOM 729 O O . LYS A 1 89 ? 19.891 4.375 6.805 1 45.94 89 LYS A O 1
ATOM 734 N N . LYS A 1 90 ? 19.656 4.047 4.844 1 41.91 90 LYS A N 1
ATOM 735 C CA . LYS A 1 90 ? 20.641 2.992 4.66 1 41.91 90 LYS A CA 1
ATOM 736 C C . LYS A 1 90 ? 22.047 3.477 5.043 1 41.91 90 LYS A C 1
ATOM 738 O O . LYS A 1 90 ? 22.5 4.516 4.559 1 41.91 90 LYS A O 1
ATOM 743 N N . LEU A 1 91 ? 22.609 3.352 6.262 1 39.62 91 LEU A N 1
ATOM 744 C CA . LEU A 1 91 ? 24.031 3.34 6.547 1 39.62 91 LEU A CA 1
ATOM 745 C C . LEU A 1 91 ? 24.812 2.682 5.41 1 39.62 91 LEU A C 1
ATOM 747 O O . LEU A 1 91 ? 24.531 1.536 5.047 1 39.62 91 LEU A O 1
ATOM 751 N N . LYS A 1 92 ? 25.125 3.338 4.426 1 36.66 92 LYS A N 1
ATOM 752 C CA . LYS A 1 92 ? 26.172 2.848 3.533 1 36.66 92 LYS A CA 1
ATOM 753 C C . LYS A 1 92 ? 27.266 2.107 4.312 1 36.66 92 LYS A C 1
ATOM 755 O O . LYS A 1 92 ? 27.859 2.658 5.242 1 36.66 92 LYS A O 1
ATOM 760 N N . VAL A 1 93 ? 27.047 0.863 4.621 1 37.5 93 VAL A N 1
ATOM 761 C CA . VAL A 1 93 ? 28.219 0.07 4.969 1 37.5 93 VAL A CA 1
ATOM 762 C C . VAL A 1 93 ? 29.375 0.444 4.055 1 37.5 93 VAL A C 1
ATOM 764 O O . VAL A 1 93 ? 29.266 0.369 2.828 1 37.5 93 VAL A O 1
ATOM 767 N N . LYS A 1 94 ? 30.203 1.345 4.488 1 37 94 LYS A N 1
ATOM 768 C CA . LYS A 1 94 ? 31.5 1.4 3.834 1 37 94 LYS A CA 1
ATOM 769 C C . LYS A 1 94 ? 32.031 -0.001 3.545 1 37 94 LYS A C 1
ATOM 771 O O . LYS A 1 94 ? 32.156 -0.824 4.453 1 37 94 LYS A O 1
ATOM 776 N N . PRO A 1 95 ? 31.844 -0.395 2.236 1 25.31 95 PRO A N 1
ATOM 777 C CA . PRO A 1 95 ? 32.844 -1.447 2 1 25.31 95 PRO A CA 1
ATOM 778 C C . PRO A 1 95 ? 34.25 -1.042 2.438 1 25.31 95 PRO A C 1
ATOM 780 O O . PRO A 1 95 ? 34.594 0.14 2.389 1 25.31 95 PRO A O 1
ATOM 783 N N . ILE B 1 1 ? 4.41 39.438 10.898 1 34.72 1 ILE B N 1
ATOM 784 C CA . ILE B 1 1 ? 3.762 38.188 10.531 1 34.72 1 ILE B CA 1
ATOM 785 C C . ILE B 1 1 ? 4.82 37.125 10.312 1 34.72 1 ILE B C 1
ATOM 787 O O . ILE B 1 1 ? 5.578 37.188 9.336 1 34.72 1 ILE B O 1
ATOM 791 N N . SER B 1 2 ? 5.82 36.906 11.32 1 34.31 2 SER B N 1
ATOM 792 C CA . SER B 1 2 ? 7.18 36.469 11.641 1 34.31 2 SER B CA 1
ATOM 793 C C . SER B 1 2 ? 7.547 35.188 10.898 1 34.31 2 SER B C 1
ATOM 795 O O . SER B 1 2 ? 6.668 34.438 10.492 1 34.31 2 SER B O 1
ATOM 797 N N . ARG B 1 3 ? 8.688 34.906 10.469 1 37.69 3 ARG B N 1
ATOM 798 C CA . ARG B 1 3 ? 9.594 33.938 9.828 1 37.69 3 ARG B CA 1
ATOM 799 C C . ARG B 1 3 ? 9.398 32.531 10.383 1 37.69 3 ARG B C 1
ATOM 801 O O . ARG B 1 3 ? 10.242 31.656 10.18 1 37.69 3 ARG B O 1
ATOM 808 N N . CYS B 1 4 ? 8.727 32.469 11.617 1 40.41 4 CYS B N 1
ATOM 809 C CA . CYS B 1 4 ? 8.531 31.406 12.594 1 40.41 4 CYS B CA 1
ATOM 810 C C . CYS B 1 4 ? 7.938 30.156 11.938 1 40.41 4 CYS B C 1
ATOM 812 O O . CYS B 1 4 ? 7.664 29.172 12.617 1 40.41 4 CYS B O 1
ATOM 814 N N . ALA B 1 5 ? 6.953 30.391 11.102 1 45.5 5 ALA B N 1
ATOM 815 C CA . ALA B 1 5 ? 5.836 29.594 10.586 1 45.5 5 ALA B CA 1
ATOM 816 C C . ALA B 1 5 ? 6.305 28.219 10.109 1 45.5 5 ALA B C 1
ATOM 818 O O . ALA B 1 5 ? 5.625 27.219 10.336 1 45.5 5 ALA B O 1
ATOM 819 N N . ASP B 1 6 ? 7.148 28.203 8.898 1 53.88 6 ASP B N 1
ATOM 820 C CA . ASP B 1 6 ? 7.121 27.25 7.801 1 53.88 6 ASP B CA 1
ATOM 821 C C . ASP B 1 6 ? 7.621 25.875 8.25 1 53.88 6 ASP B C 1
ATOM 823 O O . ASP B 1 6 ? 7.75 24.953 7.438 1 53.88 6 ASP B O 1
ATOM 827 N N . ARG B 1 7 ? 8.438 25.969 9.359 1 68.69 7 ARG B N 1
ATOM 828 C CA . ARG B 1 7 ? 9.117 24.688 9.602 1 68.69 7 ARG B CA 1
ATOM 829 C C . ARG B 1 7 ? 8.219 23.719 10.352 1 68.69 7 ARG B C 1
ATOM 831 O O . ARG B 1 7 ? 7.922 23.922 11.531 1 68.69 7 ARG B O 1
ATOM 838 N N . TRP B 1 8 ? 7.531 23.094 9.719 1 88.31 8 TRP B N 1
ATOM 839 C CA . TRP B 1 8 ? 6.816 21.969 10.328 1 88.31 8 TRP B CA 1
ATOM 840 C C . TRP B 1 8 ? 7.723 21.203 11.281 1 88.31 8 TRP B C 1
ATOM 842 O O . TRP B 1 8 ? 8.805 20.75 10.891 1 88.31 8 TRP B O 1
ATOM 852 N N . SER B 1 9 ? 7.438 21.375 12.68 1 91.12 9 SER B N 1
ATOM 853 C CA . SER B 1 9 ? 8.18 20.547 13.625 1 91.12 9 SER B CA 1
ATOM 854 C C . SER B 1 9 ? 7.707 19.094 13.57 1 91.12 9 SER B C 1
ATOM 856 O O . SER B 1 9 ? 6.645 18.812 13.023 1 91.12 9 SER B O 1
ATOM 858 N N . GLN B 1 10 ? 8.492 18.312 14.133 1 92.75 10 GLN B N 1
ATOM 859 C CA . GLN B 1 10 ? 8.117 16.906 14.188 1 92.75 10 GLN B CA 1
ATOM 860 C C . GLN B 1 10 ? 6.738 16.719 14.82 1 92.75 10 GLN B C 1
ATOM 862 O O . GLN B 1 10 ? 5.926 15.93 14.344 1 92.75 10 GLN B O 1
ATOM 867 N N . GLU B 1 11 ? 6.551 17.484 15.891 1 93.75 11 GLU B N 1
ATOM 868 C CA . GLU B 1 11 ? 5.273 17.422 16.594 1 93.75 11 GLU B CA 1
ATOM 869 C C . GLU B 1 11 ? 4.137 17.922 15.719 1 93.75 11 GLU B C 1
ATOM 871 O O . GLU B 1 11 ? 3.043 17.359 15.719 1 93.75 11 GLU B O 1
ATOM 876 N N . ASP B 1 12 ? 4.449 18.953 14.953 1 94.88 12 ASP B N 1
ATOM 877 C CA . ASP B 1 12 ? 3.434 19.531 14.078 1 94.88 12 ASP B CA 1
ATOM 878 C C . ASP B 1 12 ? 3.066 18.562 12.953 1 94.88 12 ASP B C 1
ATOM 880 O O . ASP B 1 12 ? 1.89 18.422 12.617 1 94.88 12 ASP B O 1
ATOM 884 N N . MET B 1 13 ? 4.133 17.906 12.492 1 95.25 13 MET B N 1
ATOM 885 C CA . MET B 1 13 ? 3.922 16.938 11.422 1 95.25 13 MET B CA 1
ATOM 886 C C . MET B 1 13 ? 3.072 15.766 11.906 1 95.25 13 MET B C 1
ATOM 888 O O . MET B 1 13 ? 2.156 15.328 11.211 1 95.25 13 MET B O 1
ATOM 892 N N . LEU B 1 14 ? 3.393 15.328 13.094 1 95.44 14 LEU B N 1
ATOM 893 C CA . LEU B 1 14 ? 2.645 14.219 13.672 1 95.44 14 LEU B CA 1
ATOM 894 C C . LEU B 1 14 ? 1.2 14.625 13.953 1 95.44 14 LEU B C 1
ATOM 896 O O . LEU B 1 14 ? 0.279 13.828 13.742 1 95.44 14 LEU B O 1
ATOM 900 N N . THR B 1 15 ? 1.067 15.844 14.406 1 95.94 15 THR B N 1
ATOM 901 C CA . THR B 1 15 ? -0.267 16.359 14.695 1 95.94 15 THR B CA 1
ATOM 902 C C . THR B 1 15 ? -1.104 16.438 13.422 1 95.94 15 THR B C 1
ATOM 904 O O . THR B 1 15 ? -2.287 16.078 13.43 1 95.94 15 THR B O 1
ATOM 907 N N . LEU B 1 16 ? -0.465 16.844 12.344 1 96.12 16 LEU B N 1
ATO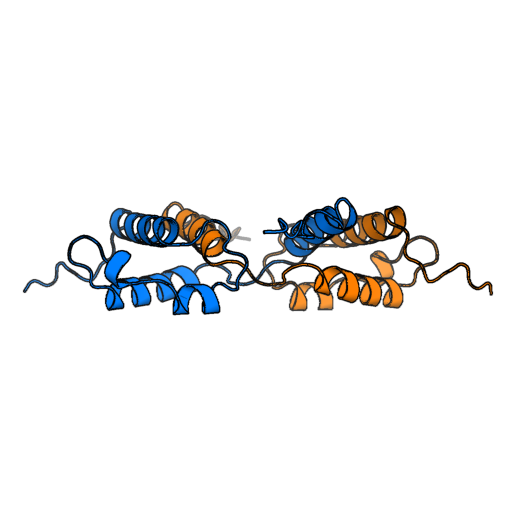M 908 C CA . LEU B 1 16 ? -1.129 16.906 11.047 1 96.12 16 LEU B CA 1
ATOM 909 C C . LEU B 1 16 ? -1.645 15.531 10.633 1 96.12 16 LEU B C 1
ATOM 911 O O . LEU B 1 16 ? -2.82 15.383 10.289 1 96.12 16 LEU B O 1
ATOM 915 N N . LEU B 1 17 ? -0.778 14.547 10.727 1 96.44 17 LEU B N 1
ATOM 916 C CA . LEU B 1 17 ? -1.114 13.172 10.359 1 96.44 17 LEU B CA 1
ATOM 917 C C . LEU B 1 17 ? -2.242 12.633 11.227 1 96.44 17 LEU B C 1
ATOM 919 O O . LEU B 1 17 ? -3.16 11.977 10.727 1 96.44 17 LEU B O 1
ATOM 923 N N . GLU B 1 18 ? -2.104 12.93 12.484 1 95.56 18 GLU B N 1
ATOM 924 C CA . GLU B 1 18 ? -3.127 12.484 13.43 1 95.56 18 GLU B CA 1
ATOM 925 C C . GLU B 1 18 ? -4.477 13.133 13.117 1 95.56 18 GLU B C 1
ATOM 927 O O . GLU B 1 18 ? -5.508 12.461 13.148 1 95.56 18 GLU B O 1
ATOM 932 N N . CYS B 1 19 ? -4.469 14.383 12.82 1 95.56 19 CYS B N 1
ATOM 933 C CA . CYS B 1 19 ? -5.688 15.109 12.484 1 95.56 19 CYS B CA 1
ATOM 934 C C . CYS B 1 19 ? -6.32 14.555 11.211 1 95.56 19 CYS B C 1
ATOM 936 O O . CYS B 1 19 ? -7.539 14.391 11.141 1 95.56 19 CYS B O 1
ATOM 938 N N . MET B 1 20 ? -5.484 14.289 10.219 1 95.75 20 MET B N 1
ATOM 939 C CA . MET B 1 20 ? -5.969 13.727 8.961 1 95.75 20 MET B CA 1
ATOM 940 C C . MET B 1 20 ? -6.645 12.383 9.195 1 95.75 20 MET B C 1
ATOM 942 O O . MET B 1 20 ? -7.742 12.141 8.688 1 95.75 20 MET B O 1
ATOM 946 N N . LYS B 1 21 ? -5.93 11.531 10 1 93.75 21 LYS B N 1
ATOM 947 C CA . LYS B 1 21 ? -6.445 10.195 10.305 1 93.75 21 LYS B CA 1
ATOM 948 C C . LYS B 1 21 ? -7.777 10.273 11.039 1 93.75 21 LYS B C 1
ATOM 950 O O . LYS B 1 21 ? -8.656 9.43 10.836 1 93.75 21 LYS B O 1
ATOM 955 N N . ASN B 1 22 ? -7.895 11.273 11.828 1 93.69 22 ASN B N 1
ATOM 956 C CA . ASN B 1 22 ? -9.109 11.445 12.617 1 93.69 22 ASN B CA 1
ATOM 957 C C . ASN B 1 22 ? -10.281 11.906 11.75 1 93.69 22 ASN B C 1
ATOM 959 O O . ASN B 1 22 ? -11.445 11.727 12.125 1 93.69 22 ASN B O 1
ATOM 963 N N . ASN B 1 23 ? -9.977 12.523 10.594 1 93.44 23 ASN B N 1
ATOM 964 C CA . ASN B 1 23 ? -11 13.039 9.695 1 93.44 23 ASN B CA 1
ATOM 965 C C . ASN B 1 23 ? -11.328 12.047 8.586 1 93.44 23 ASN B C 1
ATOM 967 O O . ASN B 1 23 ? -12.164 12.32 7.727 1 93.44 23 ASN B O 1
ATOM 971 N N . LEU B 1 24 ? -10.539 10.93 8.523 1 91.69 24 LEU B N 1
ATOM 972 C CA . LEU B 1 24 ? -10.781 9.875 7.539 1 91.69 24 LEU B CA 1
ATOM 973 C C . LEU B 1 24 ? -11.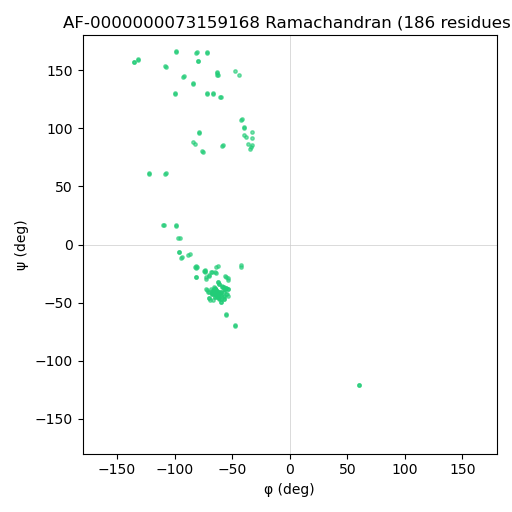852 8.906 8.039 1 91.69 24 LEU B C 1
ATOM 975 O O . LEU B 1 24 ? -11.938 8.633 9.234 1 91.69 24 LEU B O 1
ATOM 979 N N . PRO B 1 25 ? -12.742 8.516 7.102 1 88.25 25 PRO B N 1
ATOM 980 C CA . PRO B 1 25 ? -13.742 7.512 7.473 1 88.25 25 PRO B CA 1
ATOM 981 C C . PRO B 1 25 ? -13.125 6.168 7.844 1 88.25 25 PRO B C 1
ATOM 983 O O . PRO B 1 25 ? -12 5.867 7.43 1 88.25 25 PRO B O 1
ATOM 986 N N . SER B 1 26 ? -13.625 5.398 8.672 1 84.38 26 SER B N 1
ATOM 987 C CA . SER B 1 26 ? -13.133 4.102 9.125 1 84.38 26 SER B CA 1
ATOM 988 C C . SER B 1 26 ? -12.93 3.146 7.957 1 84.38 26 SER B C 1
ATOM 990 O O . SER B 1 26 ? -12.102 2.23 8.031 1 84.38 26 SER B O 1
ATOM 992 N N . ASN B 1 27 ? -13.703 3.424 6.984 1 84 27 ASN B N 1
ATOM 993 C CA . ASN B 1 27 ? -13.602 2.525 5.84 1 84 27 ASN B CA 1
ATOM 994 C C . ASN B 1 27 ? -12.914 3.199 4.652 1 84 27 ASN B C 1
ATOM 996 O O . ASN B 1 27 ? -13.523 3.357 3.59 1 84 27 ASN B O 1
ATOM 1000 N N . ASP B 1 28 ? -11.711 3.516 5.074 1 82.44 28 ASP B N 1
ATOM 1001 C CA . ASP B 1 28 ? -10.953 4.117 3.977 1 82.44 28 ASP B CA 1
ATOM 1002 C C . ASP B 1 28 ? -10.469 3.053 2.994 1 82.44 28 ASP B C 1
ATOM 1004 O O . ASP B 1 28 ? -9.438 2.418 3.217 1 82.44 28 ASP B O 1
ATOM 1008 N N . GLY B 1 29 ? -11.312 2.645 2.158 1 85.25 29 GLY B N 1
ATOM 1009 C CA . GLY B 1 29 ? -10.961 1.639 1.169 1 85.25 29 GLY B CA 1
ATOM 1010 C C . GLY B 1 29 ? -10.586 2.23 -0.177 1 85.25 29 GLY B C 1
ATOM 1011 O O . GLY B 1 29 ? -10.367 1.496 -1.144 1 85.25 29 GLY B O 1
ATOM 1012 N N . SER B 1 30 ? -10.531 3.553 -0.151 1 92 30 SER B N 1
ATOM 1013 C CA . SER B 1 30 ? -10.219 4.195 -1.423 1 92 30 SER B CA 1
ATOM 1014 C C . SER B 1 30 ? -8.742 4.566 -1.506 1 92 30 SER B C 1
ATOM 1016 O O . SER B 1 30 ? -8.016 4.477 -0.513 1 92 30 SER B O 1
ATOM 1018 N N . LYS B 1 31 ? -8.328 4.867 -2.703 1 94.44 31 LYS B N 1
ATOM 1019 C CA . LYS B 1 31 ? -6.941 5.27 -2.947 1 94.44 31 LYS B CA 1
ATOM 1020 C C . LYS B 1 31 ? -6.609 6.562 -2.209 1 94.44 31 LYS B C 1
ATOM 1022 O O . LYS B 1 31 ? -7.453 7.453 -2.09 1 94.44 31 LYS B O 1
ATOM 1027 N N . PHE B 1 32 ? -5.465 6.695 -1.773 1 94.31 32 PHE B N 1
ATOM 1028 C CA . PHE B 1 32 ? -5.031 7.867 -1.018 1 94.31 32 PHE B CA 1
ATOM 1029 C C . PHE B 1 32 ? -5.332 9.148 -1.782 1 94.31 32 PHE B C 1
ATOM 1031 O O . PHE B 1 32 ? -5.719 10.156 -1.186 1 94.31 32 PHE B O 1
ATOM 1038 N N . LYS B 1 33 ? -5.148 9.102 -3.162 1 94.19 33 LYS B N 1
ATOM 1039 C CA . LYS B 1 33 ? -5.398 10.273 -3.992 1 94.19 33 LYS B CA 1
ATOM 1040 C C . LYS B 1 33 ? -6.863 10.695 -3.926 1 94.19 33 LYS B C 1
ATOM 1042 O O . LYS B 1 33 ? -7.172 11.875 -3.787 1 94.19 33 LYS B O 1
ATOM 1047 N N . THR B 1 34 ? -7.691 9.648 -3.965 1 94.31 34 THR B N 1
ATOM 1048 C CA . THR B 1 34 ? -9.125 9.891 -3.922 1 94.31 34 THR B CA 1
ATOM 1049 C C . THR B 1 34 ? -9.555 10.398 -2.547 1 94.31 34 THR B C 1
ATOM 1051 O O . THR B 1 34 ? -10.312 11.359 -2.439 1 94.31 34 THR B O 1
ATOM 1054 N N . THR B 1 35 ? -9.086 9.719 -1.565 1 94.31 35 THR B N 1
ATOM 1055 C CA . THR B 1 35 ? -9.406 10.086 -0.189 1 94.31 35 THR B CA 1
ATOM 1056 C C . THR B 1 35 ? -8.883 11.477 0.142 1 94.31 35 THR B C 1
ATOM 1058 O O . THR B 1 35 ? -9.555 12.258 0.813 1 94.31 35 THR B O 1
ATOM 1061 N N . GLU B 1 36 ? -7.703 11.773 -0.288 1 92.75 36 GLU B N 1
ATOM 1062 C CA . GLU B 1 36 ? -7.086 13.086 -0.094 1 92.75 36 GLU B CA 1
ATOM 1063 C C . GLU B 1 36 ? -7.949 14.195 -0.683 1 92.75 36 GLU B C 1
ATOM 1065 O O . GLU B 1 36 ? -8.062 15.273 -0.103 1 92.75 36 GLU B O 1
ATOM 1070 N N . SER B 1 37 ? -8.586 13.859 -1.823 1 92.44 37 SER B N 1
ATOM 1071 C CA . SER B 1 37 ? -9.438 14.836 -2.488 1 92.44 37 SER B CA 1
ATOM 1072 C C . SER B 1 37 ? -10.734 15.055 -1.717 1 92.44 37 SER B C 1
ATOM 1074 O O . SER B 1 37 ? -11.32 16.141 -1.766 1 92.44 37 SER B O 1
ATOM 1076 N N . HIS B 1 38 ? -11.141 14.125 -1.05 1 92.06 38 HIS B N 1
ATOM 1077 C CA . HIS B 1 38 ? -12.383 14.172 -0.285 1 92.06 38 HIS B CA 1
ATOM 1078 C C . HIS B 1 38 ? -12.125 14.586 1.16 1 92.06 38 HIS B C 1
ATOM 1080 O O . HIS B 1 38 ? -13.062 14.867 1.908 1 92.06 38 HIS B O 1
ATOM 1086 N N . LEU B 1 39 ? -10.852 14.586 1.484 1 92.56 39 LEU B N 1
ATOM 1087 C CA . LEU B 1 39 ? -10.469 14.938 2.848 1 92.56 39 LEU B CA 1
ATOM 1088 C C . LEU B 1 39 ? -10.781 16.406 3.137 1 92.56 39 LEU B C 1
ATOM 1090 O O . LEU B 1 39 ? -10.555 17.266 2.289 1 92.56 39 LEU B O 1
ATOM 1094 N N . ASP B 1 40 ? -11.477 16.656 4.277 1 94.69 40 ASP B N 1
ATOM 1095 C CA . ASP B 1 40 ? -11.773 18.031 4.684 1 94.69 40 ASP B CA 1
ATOM 1096 C C . ASP B 1 40 ? -10.555 18.688 5.336 1 94.69 40 ASP B C 1
ATOM 1098 O O . ASP B 1 40 ? -10.375 18.594 6.551 1 94.69 40 ASP B O 1
ATOM 1102 N N . TRP B 1 41 ? -9.812 19.422 4.562 1 95.5 41 TRP B N 1
ATOM 1103 C CA . TRP B 1 41 ? -8.578 20.031 5.043 1 95.5 41 TRP B CA 1
ATOM 1104 C C . TRP B 1 41 ? -8.883 21.156 6.039 1 95.5 41 TRP B C 1
ATOM 1106 O O . TRP B 1 41 ? -8.039 21.484 6.883 1 95.5 41 TRP B O 1
ATOM 1116 N N . GLU B 1 42 ? -10 21.75 5.953 1 95.25 42 GLU B N 1
ATOM 1117 C CA . GLU B 1 42 ? -10.422 22.75 6.93 1 95.25 42 GLU B CA 1
ATOM 1118 C C . GLU B 1 42 ? -10.547 22.141 8.32 1 95.25 42 GLU B C 1
ATOM 1120 O O . GLU B 1 42 ? -10.234 22.797 9.32 1 95.25 42 GLU B O 1
ATOM 1125 N N . LYS B 1 43 ? -10.945 20.812 8.336 1 95.75 43 LYS B N 1
ATOM 1126 C CA . LYS B 1 43 ? -11.094 20.094 9.602 1 95.75 43 LYS B CA 1
ATOM 1127 C C . LYS B 1 43 ? -9.742 19.594 10.102 1 95.75 43 LYS B C 1
ATOM 1129 O O . LYS B 1 43 ? -9.539 19.438 11.312 1 95.75 43 LYS B O 1
ATOM 1134 N N . VAL B 1 44 ? -8.914 19.391 9.078 1 95.5 44 VAL B N 1
ATOM 1135 C CA . VAL B 1 44 ? -7.59 18.875 9.414 1 95.5 44 VAL B CA 1
ATOM 1136 C C . VAL B 1 44 ? -6.684 20.016 9.867 1 95.5 44 VAL B C 1
ATOM 1138 O O . VAL B 1 44 ? -5.699 19.781 10.578 1 95.5 44 VAL B O 1
ATOM 1141 N N . ALA B 1 45 ? -7.117 21.234 9.508 1 94.38 45 ALA B N 1
ATOM 1142 C CA . ALA B 1 45 ? -6.336 22.406 9.891 1 94.38 45 ALA B CA 1
ATOM 1143 C C . ALA B 1 45 ? -6.219 22.516 11.406 1 94.38 45 ALA B C 1
ATOM 1145 O O . ALA B 1 45 ? -7.195 22.312 12.133 1 94.38 45 ALA B O 1
ATOM 1146 N N . PHE B 1 46 ? -5.047 22.625 11.859 1 93.25 46 PHE B N 1
ATOM 1147 C CA . PHE B 1 46 ? -4.801 22.734 13.289 1 93.25 46 PHE B CA 1
ATOM 1148 C C . PHE B 1 46 ? -3.783 23.828 13.578 1 93.25 46 PHE B C 1
ATOM 1150 O O . PHE B 1 46 ? -2.99 24.203 12.711 1 93.25 46 PHE B O 1
ATOM 1157 N N . LYS B 1 47 ? -3.834 24.375 14.898 1 90.62 47 LYS B N 1
ATOM 1158 C CA . LYS B 1 47 ? -2.92 25.422 15.336 1 90.62 47 LYS B CA 1
ATOM 1159 C C . LYS B 1 47 ? -3.07 26.672 14.477 1 90.62 47 LYS B C 1
ATOM 1161 O O . LYS B 1 47 ? -4.172 27.203 14.328 1 90.62 47 LYS B O 1
ATOM 1166 N N . ASP B 1 48 ? -1.885 27.109 13.773 1 89.69 48 ASP B N 1
ATOM 1167 C CA . ASP B 1 48 ? -1.898 28.266 12.891 1 89.69 48 ASP B CA 1
ATOM 1168 C C . ASP B 1 48 ? -1.767 27.844 11.43 1 89.69 48 ASP B C 1
ATOM 1170 O O . ASP B 1 48 ? -1.502 28.688 10.555 1 89.69 48 ASP B O 1
ATOM 1174 N N . PHE B 1 49 ? -2.021 26.547 11.234 1 92.38 49 PHE B N 1
ATOM 1175 C CA . PHE B 1 49 ? -1.88 26.031 9.875 1 92.38 49 PHE B CA 1
ATOM 1176 C C . PHE B 1 49 ? -3.238 25.922 9.195 1 92.38 49 PHE B C 1
ATOM 1178 O O . PHE B 1 49 ? -4.195 25.422 9.789 1 92.38 49 PHE B O 1
ATOM 1185 N N . SER B 1 50 ? -3.369 26.484 7.941 1 93.31 50 SER B N 1
ATOM 1186 C CA . SER B 1 50 ? -4.605 26.406 7.172 1 93.31 50 SER B CA 1
ATOM 1187 C C . SER B 1 50 ? -4.73 25.047 6.473 1 93.31 50 SER B C 1
ATOM 1189 O O . SER B 1 50 ? -3.762 24.297 6.395 1 93.31 50 SER B O 1
ATOM 1191 N N . GLY B 1 51 ? -5.887 24.797 6.035 1 94.5 51 GLY B N 1
ATOM 1192 C CA . GLY B 1 51 ? -6.113 23.547 5.32 1 94.5 51 GLY B CA 1
ATOM 1193 C C . GLY B 1 51 ? -5.203 23.375 4.117 1 94.5 51 GLY B C 1
ATOM 1194 O O . GLY B 1 51 ? -4.711 22.266 3.861 1 94.5 51 GLY B O 1
ATOM 1195 N N . GLU B 1 52 ? -5.008 24.469 3.482 1 94.69 52 GLU B N 1
ATOM 1196 C CA . GLU B 1 52 ? -4.145 24.438 2.307 1 94.69 52 GLU B CA 1
ATOM 1197 C C . GLU B 1 52 ? -2.707 24.094 2.689 1 94.69 52 GLU B C 1
ATOM 1199 O O . GLU B 1 52 ? -2.057 23.281 2.014 1 94.69 52 GLU B O 1
ATOM 1204 N N . MET B 1 53 ? -2.275 24.547 3.744 1 93.44 53 MET B N 1
ATOM 1205 C CA . MET B 1 53 ? -0.918 24.297 4.227 1 93.44 53 MET B CA 1
ATOM 1206 C C . MET B 1 53 ? -0.751 22.859 4.672 1 93.44 53 MET B C 1
ATOM 1208 O O . MET B 1 53 ? 0.274 22.234 4.398 1 93.44 53 MET B O 1
ATOM 1212 N N . CYS B 1 54 ? -1.808 22.438 5.336 1 95.12 54 CYS B N 1
ATOM 1213 C CA . CYS B 1 54 ? -1.787 21.047 5.781 1 95.12 54 CYS B CA 1
ATOM 1214 C C . CYS B 1 54 ? -1.73 20.094 4.598 1 95.12 54 CYS B C 1
ATOM 1216 O O . CYS B 1 54 ? -0.982 19.109 4.617 1 95.12 54 CYS B O 1
ATOM 1218 N N . LYS B 1 55 ? -2.496 20.453 3.611 1 94.94 55 LYS B N 1
ATOM 1219 C CA . LYS B 1 55 ? -2.508 19.656 2.391 1 94.94 55 LYS B CA 1
ATOM 1220 C C . LYS B 1 55 ? -1.128 19.625 1.741 1 94.94 55 LYS B C 1
ATOM 1222 O O . LYS B 1 55 ? -0.653 18.562 1.333 1 94.94 55 LYS B O 1
ATOM 1227 N N . MET B 1 56 ? -0.508 20.703 1.636 1 94.31 56 MET B N 1
ATOM 1228 C CA . MET B 1 56 ? 0.813 20.812 1.022 1 94.31 56 MET B CA 1
ATOM 1229 C C . MET B 1 56 ? 1.854 20.047 1.836 1 94.31 56 MET B C 1
ATOM 1231 O O . MET B 1 56 ? 2.703 19.359 1.271 1 94.31 56 MET B O 1
ATOM 1235 N N . LYS B 1 57 ? 1.72 20.203 3.121 1 94.31 57 LYS B N 1
ATOM 1236 C CA . LYS B 1 57 ? 2.672 19.516 3.986 1 94.31 57 LYS B CA 1
ATOM 1237 C C . LYS B 1 57 ? 2.521 18 3.877 1 94.31 57 LYS B C 1
ATOM 1239 O O . LYS B 1 57 ? 3.514 17.281 3.859 1 94.31 57 LYS B O 1
ATOM 1244 N N . TRP B 1 58 ? 1.297 17.625 3.771 1 95.06 58 TRP B N 1
ATOM 1245 C CA . TRP B 1 58 ? 1.013 16.203 3.617 1 95.06 58 TRP B CA 1
ATOM 1246 C C . TRP B 1 58 ? 1.613 15.664 2.322 1 95.06 58 TRP B C 1
ATOM 1248 O O . TRP B 1 58 ? 2.244 14.609 2.318 1 95.06 58 TRP B O 1
ATOM 1258 N N . MET B 1 59 ? 1.438 16.391 1.278 1 94.44 59 MET B N 1
ATOM 1259 C CA . MET B 1 59 ? 1.989 15.992 -0.012 1 94.44 59 MET B CA 1
ATOM 1260 C C . MET B 1 59 ? 3.504 15.836 0.069 1 94.44 59 MET B C 1
ATOM 1262 O O . MET B 1 59 ? 4.062 14.898 -0.505 1 94.44 59 MET B O 1
ATOM 1266 N N . GLU B 1 60 ? 4.094 16.688 0.84 1 94.12 60 GLU B N 1
ATOM 1267 C CA . GLU B 1 60 ? 5.539 16.625 1.016 1 94.12 60 GLU B CA 1
ATOM 1268 C C . GLU B 1 60 ? 5.949 15.391 1.82 1 94.12 60 GLU B C 1
ATOM 1270 O O . GLU B 1 60 ? 6.883 14.68 1.446 1 94.12 60 GLU B O 1
ATOM 1275 N N . ILE B 1 61 ? 5.254 15.188 2.848 1 93.88 61 ILE B N 1
ATOM 1276 C CA . ILE B 1 61 ? 5.562 14.062 3.723 1 93.88 61 ILE B CA 1
ATOM 1277 C C . ILE B 1 61 ? 5.273 12.75 2.998 1 93.88 61 ILE B C 1
ATOM 1279 O O . ILE B 1 61 ? 6.043 11.789 3.104 1 93.88 61 ILE B O 1
ATOM 1283 N N . SER B 1 62 ? 4.133 12.766 2.275 1 93.62 62 SER B N 1
ATOM 1284 C CA . SER B 1 62 ? 3.707 11.57 1.547 1 93.62 62 SER B CA 1
ATOM 1285 C C . SER B 1 62 ? 4.699 11.219 0.447 1 93.62 62 SER B C 1
ATOM 1287 O O . SER B 1 62 ? 4.797 10.055 0.044 1 93.62 62 SER B O 1
ATOM 1289 N N . ASN B 1 63 ? 5.461 12.227 -0.006 1 91.69 63 ASN B N 1
ATOM 1290 C CA . ASN B 1 63 ? 6.457 11.992 -1.044 1 91.69 63 ASN B CA 1
ATOM 1291 C C . ASN B 1 63 ? 7.676 11.25 -0.495 1 91.69 63 ASN B C 1
ATOM 1293 O O . ASN B 1 63 ? 8.422 10.633 -1.253 1 91.69 63 ASN B O 1
ATOM 1297 N N . GLU B 1 64 ? 7.84 11.375 0.795 1 91.44 64 GLU B N 1
ATOM 1298 C CA . GLU B 1 64 ? 8.977 10.719 1.442 1 91.44 64 GLU B CA 1
ATOM 1299 C C . GLU B 1 64 ? 8.672 9.25 1.728 1 91.44 64 GLU B C 1
ATOM 1301 O O . GLU B 1 64 ? 9.594 8.453 1.908 1 91.44 64 GLU B O 1
ATOM 1306 N N . VAL B 1 65 ? 7.438 8.938 1.745 1 92.56 65 VAL B N 1
ATOM 1307 C CA . VAL B 1 65 ? 7.008 7.559 1.979 1 92.56 65 VAL B CA 1
ATOM 1308 C C . VAL B 1 65 ? 6.477 6.957 0.68 1 92.56 65 VAL B C 1
ATOM 1310 O O . VAL B 1 65 ? 6.184 7.68 -0.275 1 92.56 65 VAL B O 1
ATOM 1313 N N . ARG B 1 66 ? 6.582 5.648 0.599 1 92.12 66 ARG B N 1
ATOM 1314 C CA . ARG B 1 66 ? 6.156 4.992 -0.633 1 92.12 66 ARG B CA 1
ATOM 1315 C C . ARG B 1 66 ? 4.637 5.016 -0.768 1 92.12 66 ARG B C 1
ATOM 1317 O O . ARG B 1 66 ? 3.922 4.688 0.18 1 92.12 66 ARG B O 1
ATOM 1324 N N . LYS B 1 67 ? 4.078 5.438 -1.912 1 94.19 67 LYS B N 1
ATOM 1325 C CA . LYS B 1 67 ? 2.652 5.547 -2.201 1 94.19 67 LYS B CA 1
ATOM 1326 C C . LYS B 1 67 ? 2.158 4.34 -2.994 1 94.19 67 LYS B C 1
ATOM 1328 O O . LYS B 1 67 ? 1.212 4.449 -3.775 1 94.19 67 LYS B O 1
ATOM 1333 N N . PHE B 1 68 ? 2.881 3.266 -3.023 1 93.31 68 PHE B N 1
ATOM 1334 C CA . PHE B 1 68 ? 2.518 2.01 -3.672 1 93.31 68 PHE B CA 1
ATOM 1335 C C . PHE B 1 68 ? 2.756 0.83 -2.738 1 93.31 68 PHE B C 1
ATOM 1337 O O . PHE B 1 68 ? 3.432 0.966 -1.717 1 93.31 68 PHE B O 1
ATOM 1344 N N . ARG B 1 69 ? 2.127 -0.164 -3.057 1 94.25 69 ARG B N 1
ATOM 1345 C CA . ARG B 1 69 ? 2.322 -1.383 -2.281 1 94.25 69 ARG B CA 1
ATOM 1346 C C . ARG B 1 69 ? 3.406 -2.26 -2.9 1 94.25 69 ARG B C 1
ATOM 1348 O O . ARG B 1 69 ? 3.637 -2.209 -4.109 1 94.25 69 ARG B O 1
ATOM 1355 N N . THR B 1 70 ? 4.172 -2.918 -2.051 1 94.69 70 THR B N 1
ATOM 1356 C CA . THR B 1 70 ? 5.18 -3.855 -2.537 1 94.69 70 THR B CA 1
ATOM 1357 C C . THR B 1 70 ? 4.539 -5.191 -2.91 1 94.69 70 THR B C 1
ATOM 1359 O O . THR B 1 70 ? 3.412 -5.48 -2.506 1 94.69 70 THR B O 1
ATOM 1362 N N . LEU B 1 71 ? 5.238 -5.938 -3.771 1 94.69 71 LEU B N 1
ATOM 1363 C CA . LEU B 1 71 ? 4.719 -7.238 -4.176 1 94.69 71 LEU B CA 1
ATOM 1364 C C . LEU B 1 71 ? 4.438 -8.117 -2.959 1 94.69 71 LEU B C 1
ATOM 1366 O O . LEU B 1 71 ? 3.416 -8.805 -2.908 1 94.69 71 LEU B O 1
ATOM 1370 N N . THR B 1 72 ? 5.285 -8.039 -1.941 1 94.88 72 THR B N 1
ATOM 1371 C CA . THR B 1 72 ? 5.137 -8.805 -0.709 1 94.88 72 THR B CA 1
ATOM 1372 C C . THR B 1 72 ? 3.84 -8.438 0.005 1 94.88 72 THR B C 1
ATOM 1374 O O . THR B 1 72 ? 3.113 -9.312 0.475 1 94.88 72 THR B O 1
ATOM 1377 N N . GLU B 1 73 ? 3.564 -7.195 0.083 1 94.5 73 GLU B N 1
ATOM 1378 C CA . GLU B 1 73 ? 2.342 -6.715 0.718 1 94.5 73 GLU B CA 1
ATOM 1379 C C . GLU B 1 73 ? 1.104 -7.172 -0.051 1 94.5 73 GLU B C 1
ATOM 1381 O O . GLU B 1 73 ? 0.103 -7.562 0.551 1 94.5 73 GLU B O 1
ATOM 1386 N N . LEU B 1 74 ? 1.226 -7.008 -1.373 1 95 74 LEU B N 1
ATOM 1387 C CA . LEU B 1 74 ? 0.129 -7.449 -2.23 1 95 74 LEU B CA 1
ATOM 1388 C C . LEU B 1 74 ? -0.174 -8.93 -2.01 1 95 74 LEU B C 1
ATOM 1390 O O . LEU B 1 74 ? -1.34 -9.32 -1.924 1 95 74 LEU B O 1
ATOM 1394 N N . ILE B 1 75 ? 0.872 -9.742 -1.943 1 95.56 75 ILE B N 1
ATOM 1395 C CA . ILE B 1 75 ? 0.738 -11.18 -1.734 1 95.56 75 ILE B CA 1
ATOM 1396 C C . ILE B 1 75 ? 0.035 -11.445 -0.404 1 95.56 75 ILE B C 1
ATOM 1398 O O . ILE B 1 75 ? -0.839 -12.312 -0.318 1 95.56 75 ILE B O 1
ATOM 1402 N N . MET B 1 76 ? 0.393 -10.672 0.643 1 93.88 76 MET B N 1
ATOM 1403 C CA . MET B 1 76 ? -0.217 -10.836 1.959 1 93.88 76 MET B CA 1
ATOM 1404 C C . MET B 1 76 ? -1.717 -10.562 1.9 1 93.88 76 MET B C 1
ATOM 1406 O O . MET B 1 76 ? -2.512 -11.312 2.473 1 93.88 76 MET B O 1
ATOM 1410 N N . ASP B 1 77 ? -2.064 -9.516 1.229 1 94.25 77 ASP B N 1
ATOM 1411 C CA . ASP B 1 77 ? -3.473 -9.172 1.079 1 94.25 77 ASP B CA 1
ATOM 1412 C C . ASP B 1 77 ? -4.207 -10.203 0.229 1 94.25 77 ASP B C 1
ATOM 1414 O O . ASP B 1 77 ? -5.355 -10.547 0.518 1 94.25 77 ASP B O 1
ATOM 1418 N N . ALA B 1 78 ? -3.545 -10.617 -0.862 1 95.06 78 ALA B N 1
ATOM 1419 C CA . ALA B 1 78 ? -4.121 -11.625 -1.747 1 95.06 78 ALA B CA 1
ATOM 1420 C C . ALA B 1 78 ? -4.375 -12.93 -0.998 1 95.06 78 ALA B C 1
ATOM 1422 O O . ALA B 1 78 ? -5.43 -13.555 -1.164 1 95.06 78 ALA B O 1
ATOM 1423 N N . GLU B 1 79 ? -3.414 -13.312 -0.194 1 95.25 79 GLU B N 1
ATOM 1424 C CA . GLU B 1 79 ? -3.561 -14.516 0.623 1 95.25 79 GLU B CA 1
ATOM 1425 C C . GLU B 1 79 ? -4.797 -14.43 1.512 1 95.25 79 GLU B C 1
ATOM 1427 O O . GLU B 1 79 ? -5.555 -15.398 1.626 1 95.25 79 GLU B O 1
ATOM 1432 N N . GLU B 1 80 ? -4.906 -13.305 2.137 1 93.69 80 GLU B N 1
ATOM 1433 C CA . GLU B 1 80 ? -6.062 -13.094 3.002 1 93.69 80 GLU B CA 1
ATOM 1434 C C . GLU B 1 80 ? -7.363 -13.172 2.213 1 93.69 80 GLU B C 1
ATOM 1436 O O . GLU B 1 80 ? -8.344 -13.75 2.684 1 93.69 80 GLU B O 1
ATOM 1441 N N . HIS B 1 81 ? -7.289 -12.586 1.076 1 92 81 HIS B N 1
ATOM 1442 C CA . HIS B 1 81 ? -8.453 -12.602 0.202 1 92 81 HIS B CA 1
ATOM 1443 C C . HIS B 1 81 ? -8.82 -14.031 -0.201 1 92 81 HIS B C 1
ATOM 1445 O O . HIS B 1 81 ? -10 -14.383 -0.239 1 92 81 HIS B O 1
ATOM 1451 N N . VAL B 1 82 ? -7.789 -14.836 -0.574 1 93.38 82 VAL B N 1
ATOM 1452 C CA . VAL B 1 82 ? -7.996 -16.219 -0.997 1 93.38 82 VAL B CA 1
ATOM 1453 C C . VAL B 1 82 ? -8.508 -17.047 0.178 1 93.38 82 VAL B C 1
ATOM 1455 O O . VAL B 1 82 ? -9.391 -17.891 0.008 1 93.38 82 VAL B O 1
ATOM 1458 N N . LYS B 1 83 ? -7.965 -16.734 1.348 1 93.44 83 LYS B N 1
ATOM 1459 C CA . LYS B 1 83 ? -8.383 -17.453 2.543 1 93.44 83 LYS B CA 1
ATOM 1460 C C . LYS B 1 83 ? -9.797 -17.062 2.961 1 93.44 83 LYS B C 1
ATOM 1462 O O . LYS B 1 83 ? -10.555 -17.891 3.475 1 93.44 83 LYS B O 1
ATOM 1467 N N . ASN B 1 84 ? -9.953 -15.797 2.783 1 88.31 84 ASN B N 1
ATOM 1468 C CA . ASN B 1 84 ? -11.258 -15.273 3.168 1 88.31 84 ASN B CA 1
ATOM 1469 C C . ASN B 1 84 ? -11.953 -14.586 1.992 1 88.31 84 ASN B C 1
ATOM 1471 O O . ASN B 1 84 ? -12.055 -13.359 1.958 1 88.31 84 ASN B O 1
ATOM 1475 N N . PRO B 1 85 ? -12.195 -15.32 1.026 1 75.75 85 PRO B N 1
ATOM 1476 C CA . PRO B 1 85 ? -12.82 -14.672 -0.129 1 75.75 85 PRO B CA 1
ATOM 1477 C C . PRO B 1 85 ? -14.086 -13.898 0.241 1 75.75 85 PRO B C 1
ATOM 1479 O O . PRO B 1 85 ? -14.445 -12.93 -0.436 1 75.75 85 PRO B O 1
ATOM 1482 N N . TYR B 1 86 ? -14.82 -14.242 1.167 1 70.19 86 TYR B N 1
ATOM 1483 C CA . TYR B 1 86 ? -16.094 -13.633 1.525 1 70.19 86 TYR B CA 1
ATOM 1484 C C . TYR B 1 86 ? -15.898 -12.445 2.465 1 70.19 86 TYR B C 1
ATOM 1486 O O . TYR B 1 86 ? -16.859 -11.758 2.822 1 70.19 86 TYR B O 1
ATOM 1494 N N . LYS B 1 87 ? -14.836 -12.266 2.883 1 55.47 87 LYS B N 1
ATOM 1495 C CA . LYS B 1 87 ? -14.773 -11.141 3.809 1 55.47 87 LYS B CA 1
ATOM 1496 C C . LYS B 1 87 ? -15.305 -9.867 3.156 1 55.47 87 LYS B C 1
ATOM 1498 O O . LYS B 1 87 ? -15.914 -9.023 3.824 1 55.47 87 LYS B O 1
ATOM 1503 N N . GLY B 1 88 ? -14.789 -9.375 2.121 1 49.22 88 GLY B N 1
ATOM 1504 C CA . GLY B 1 88 ? -15.312 -8.109 1.629 1 49.22 88 GLY B CA 1
ATOM 1505 C C . GLY B 1 88 ? -16.766 -8.18 1.215 1 49.22 88 GLY B C 1
ATOM 1506 O O . GLY B 1 88 ? -17.266 -7.285 0.532 1 49.22 88 GLY B O 1
ATOM 1507 N N . LYS B 1 89 ? -17.188 -9.391 1.006 1 45.78 89 LYS B N 1
ATOM 1508 C CA . LYS B 1 89 ? -18.578 -9.188 0.619 1 45.78 89 LYS B CA 1
ATOM 1509 C C . LYS B 1 89 ? -19.359 -8.469 1.716 1 45.78 89 LYS B C 1
ATOM 1511 O O . LYS B 1 89 ? -19.406 -8.93 2.857 1 45.78 89 LYS B O 1
ATOM 1516 N N . LYS B 1 90 ? -19.344 -7.227 1.786 1 41.94 90 LYS B N 1
ATOM 1517 C CA . LYS B 1 90 ? -20.281 -6.414 2.545 1 41.94 90 LYS B CA 1
ATOM 1518 C C . LYS B 1 90 ? -21.672 -7.062 2.582 1 41.94 90 LYS B C 1
ATOM 1520 O O . LYS B 1 90 ? -22.203 -7.461 1.543 1 41.94 90 LYS B O 1
ATOM 1525 N N . LEU B 1 91 ? -22.141 -7.844 3.609 1 40.34 91 LEU B N 1
ATOM 1526 C CA . LEU B 1 91 ? -23.547 -8.078 3.943 1 40.34 91 LEU B CA 1
ATOM 1527 C C . LEU B 1 91 ? -24.391 -6.844 3.635 1 40.34 91 LEU B C 1
ATOM 1529 O O . LEU B 1 91 ? -24.094 -5.75 4.121 1 40.34 91 LEU B O 1
ATOM 1533 N N . LYS B 1 92 ? -24.828 -6.676 2.51 1 37.16 92 LYS B N 1
ATOM 1534 C CA . LYS B 1 92 ? -25.906 -5.719 2.289 1 37.16 92 LYS B CA 1
ATOM 1535 C C . LYS B 1 92 ? -26.891 -5.711 3.459 1 37.16 92 LYS B C 1
ATOM 1537 O O . LYS B 1 92 ? -27.406 -6.762 3.84 1 37.16 92 LYS B O 1
ATOM 1542 N N . VAL B 1 93 ? -26.609 -4.938 4.477 1 37.38 93 VAL B N 1
ATOM 1543 C CA . VAL B 1 93 ? -27.719 -4.617 5.375 1 37.38 93 VAL B CA 1
ATOM 1544 C C . VAL B 1 93 ? -29 -4.418 4.566 1 37.38 93 VAL B C 1
ATOM 1546 O O . VAL B 1 93 ? -29.047 -3.582 3.66 1 37.38 93 VAL B O 1
ATOM 1549 N N . LYS B 1 94 ? -29.75 -5.465 4.41 1 37.16 94 LYS B N 1
ATOM 1550 C CA . LYS B 1 94 ? -31.125 -5.16 4.035 1 37.16 94 LYS B CA 1
ATOM 1551 C C . LYS B 1 94 ? -31.641 -3.938 4.793 1 37.16 94 LYS B C 1
ATOM 1553 O O . LYS B 1 94 ? -31.609 -3.904 6.023 1 37.16 94 LYS B O 1
ATOM 1558 N N . PRO B 1 95 ? -31.625 -2.779 4.035 1 24.75 95 PRO B N 1
ATOM 1559 C CA . PRO B 1 95 ? -32.594 -1.886 4.668 1 24.75 95 PRO B CA 1
ATOM 1560 C C . PRO B 1 95 ? -33.938 -2.576 4.965 1 24.75 95 PRO B C 1
ATOM 1562 O O . PRO B 1 95 ? -34.312 -3.498 4.246 1 24.75 95 PRO B O 1
#

Foldseek 3Di:
DDPPPQDQDPVNLVLLVVQQVVQFDPPPPDQPVVSLVVGDLCSSDDDPGHSVSSSVSCVVVVVVPDSDDDPVRVVVVVVVCVVPVCPPPPPPPPD/DDPPPQDQDPVNLVLLVVQQVVQFDPPPPDQPVVRLVVGDLCSSDDDPGHSVSSSVSCVVVVVVPDSDDDPVRVVVVVVVCVVPVCPPPPPPPPD

Sequence (190 aa):
ISRCADRWSQEDMLTLLECMKNNLPSNDGSKFKTTESHLDWEKVAFKDFSGEMCKMKWMEISNEVRKFRTLTELIMDAEEHVKNPYKGKKLKVKPISRCADRWSQEDMLTLLECMKNNLPSNDGSKFKTTESHLDWEKVAFKDFSGEMCKMKWMEISNEVRKFRTLTELIMDAEEHVKNPYKGKKLKVKP

Radius of gyration: 20.88 Å; Cα contacts (8 Å, |Δi|>4): 192; chains: 2; bounding box: 65×72×38 Å

InterPro domains:
  IPR051762 Upstream Binding Factor 1 [PTHR46318] (5-95)

pLDDT: mean 84.3, std 19.53, range [24.75, 96.44]

Secondary structure (DSSP, 8-state):
--TTSS---HHHHHHHHHHHHHTS-TT--S-HHHHHHHS-HHHH--TT--HHHHHHHHHHHHHHS--S--HHHHHHHHHHHHH-TTTTS------/--TTSS---HHHHHHHHHHHHHTS-TT--S-HHHHHHHS-HHHH--TT--HHHHHHHHHHHHHHS--S--HHHHHHHHHHHHH-TTTTS------